Protein AF-A0A968YXJ7-F1 (afdb_monomer)

Foldseek 3Di:
DFPLVVLVVCQVVLLVQQVPDPPARKGWAAPRDDPVLLVVCLVFPDDLVQFCFDDDPQWGKGFHAPCVSGDCSQVCCVVVPVQDPSNVVSCCSSHVPPDEGEDPSLVVAGEMEAEPPTDGHDDQDDQQDPPDRAGEFKEKEAESEPPDDVVQDPWDWDAHPVRPDTDTDDRNTIMMGGRDPDPDPHYYYRYHYYYYHGDD

Solvent-accessible surface area (backbone atoms only — not comparable to full-atom values): 11290 Å² total; per-residue (Å²): 88,70,38,56,73,64,54,66,78,38,36,71,63,47,21,52,49,20,70,71,32,70,74,51,38,30,41,78,39,69,74,51,46,32,67,70,46,46,52,51,51,46,75,59,52,78,55,59,87,80,36,48,72,44,76,59,99,56,29,32,36,18,43,37,52,64,49,84,82,49,58,65,63,55,42,44,48,43,63,62,44,68,49,22,67,71,46,38,53,53,50,21,67,28,68,74,43,75,78,58,36,63,54,90,79,30,78,99,24,26,46,30,34,29,47,75,92,41,47,70,58,93,76,82,79,81,42,67,48,93,86,52,90,31,34,46,35,34,41,33,39,42,32,54,29,81,90,70,53,81,90,63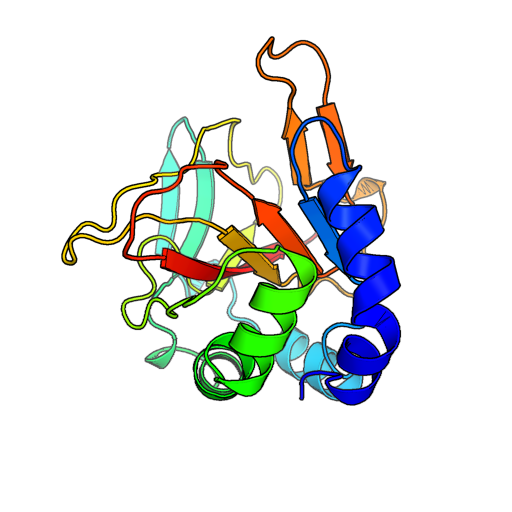,58,79,51,50,71,45,57,35,97,82,71,80,51,65,44,75,40,72,54,56,33,30,37,39,39,49,74,56,98,68,93,71,78,44,32,27,40,42,63,25,36,46,32,62,49,64,71,133

Radius of gyration: 16.08 Å; Cα contacts (8 Å, |Δi|>4): 360; chains: 1; bounding box: 43×39×42 Å

Sequence (200 aa):
MLNYNFLETQIEKYRKRFAEAKPHRHLIIDNFLDEDFAKTAFQVFPKMGEMDKLKDFRQYKAQDPDLSKFHPIFQEIVFKHLHSRRLLDIVAQITDIPDLLPDCQLYAAGLAQGADSSFLNIHIDNSSHPVHPWYRRLNLLLYLNPDWTEEKGGHLELWTSAMNESVRSPPYSTAWCCLRPTNNPGTVIEPSIPQMAIPA

Secondary structure (DSSP, 8-state):
-B-HHHHHHTHHHHHHHHHH-SSSSEEEESS-B-HHHHHHHHHTPPPTTSS-EEESSSEEEEEE--GGGS-THHHIIIIIIIT-HHHHHHHHHHHT--SEEE-TT-TT-EEEEE-TT-EE---PPP-B-SSSS-EEEEEEEE---TT--GGG---EEEE-TTSS-EEEE-TTSEEEEE------S-EEEEEEEEEE----

Mean predicted aligned error: 6.61 Å

Nea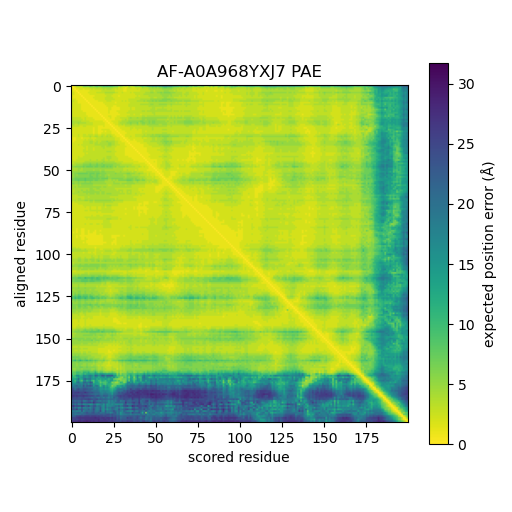rest PDB structures (foldseek):
  3mgu-assembly1_A-2  TM=7.360E-01  e=6.014E-04  Saccharomyces cerevisiae
  3kt7-assembly1_A-2  TM=7.498E-01  e=1.565E-03  Saccharomyces cerevisiae
  4nhm-assembly1_A  TM=6.853E-01  e=7.761E-04  Saccharomyces cerevisiae S288C
  3kt4-assembly1_A  TM=6.739E-01  e=6.410E-04  Saccharomyces cerevisiae
  3kt1-assembly1_A  TM=6.904E-01  e=3.362E-03  Saccharomyces cerevisiae

Structure (mmCIF, N/CA/C/O backbone):
data_AF-A0A968YXJ7-F1
#
_entry.id   AF-A0A968YXJ7-F1
#
loop_
_atom_site.group_PDB
_atom_site.id
_atom_site.type_symbol
_atom_site.label_atom_id
_atom_site.label_alt_id
_atom_site.label_comp_id
_atom_site.label_asym_id
_atom_site.label_entity_id
_atom_site.label_seq_id
_atom_site.pdbx_PDB_ins_code
_atom_site.Cartn_x
_atom_site.Cartn_y
_atom_site.Cartn_z
_atom_site.occupancy
_atom_site.B_iso_or_equiv
_atom_site.auth_seq_id
_atom_site.auth_comp_id
_atom_site.auth_asym_id
_atom_site.auth_atom_id
_atom_site.pdbx_PDB_model_num
ATOM 1 N N . MET A 1 1 ? 8.692 -9.612 7.926 1.00 84.69 1 MET A N 1
ATOM 2 C CA . MET A 1 1 ? 7.369 -9.831 8.545 1.00 84.69 1 MET A CA 1
ATOM 3 C C . MET A 1 1 ? 6.730 -8.477 8.864 1.00 84.69 1 MET A C 1
ATOM 5 O O . MET A 1 1 ? 7.458 -7.496 8.921 1.00 84.69 1 MET A O 1
ATOM 9 N N . LEU A 1 2 ? 5.407 -8.378 9.058 1.00 88.44 2 LEU A N 1
ATOM 10 C CA . LEU A 1 2 ? 4.805 -7.162 9.63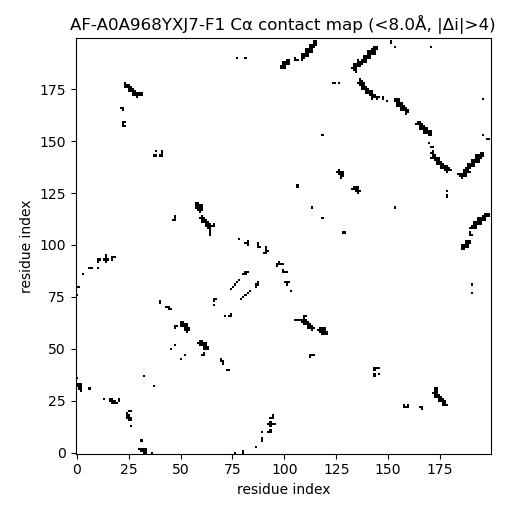7 1.00 88.44 2 LEU A CA 1
ATOM 11 C C . LEU A 1 2 ? 5.177 -7.006 11.114 1.00 88.44 2 LEU A C 1
ATOM 13 O O . LEU A 1 2 ? 5.211 -7.992 11.854 1.00 88.44 2 LEU A O 1
ATOM 17 N N . ASN A 1 3 ? 5.353 -5.765 11.564 1.00 91.50 3 ASN A N 1
ATOM 18 C CA . ASN A 1 3 ? 5.631 -5.438 12.963 1.00 91.50 3 ASN A CA 1
ATOM 19 C C . ASN A 1 3 ? 4.349 -5.472 13.815 1.00 91.50 3 ASN A C 1
ATOM 21 O O . ASN A 1 3 ? 3.942 -4.471 14.400 1.00 91.50 3 ASN A O 1
ATOM 25 N N . TYR A 1 4 ? 3.679 -6.627 13.892 1.00 92.31 4 TYR A N 1
ATOM 26 C CA . TYR A 1 4 ? 2.355 -6.741 14.520 1.00 92.31 4 TYR A CA 1
ATOM 27 C C . TYR A 1 4 ? 2.308 -6.249 15.969 1.00 92.31 4 TYR A C 1
ATOM 29 O O . TYR A 1 4 ? 1.420 -5.477 16.308 1.00 92.31 4 TYR A O 1
ATOM 37 N N . ASN A 1 5 ? 3.277 -6.637 16.804 1.00 93.00 5 ASN A N 1
ATOM 38 C CA . ASN A 1 5 ? 3.302 -6.224 18.211 1.00 93.00 5 ASN A CA 1
ATOM 39 C C . ASN A 1 5 ? 3.396 -4.693 18.339 1.00 93.00 5 ASN A C 1
ATOM 41 O O . ASN A 1 5 ? 2.755 -4.090 19.196 1.00 93.00 5 ASN A O 1
ATOM 45 N N . PHE A 1 6 ? 4.164 -4.049 17.454 1.00 91.81 6 PHE A N 1
ATOM 46 C CA . PHE A 1 6 ? 4.229 -2.593 17.393 1.00 91.81 6 PHE A CA 1
ATOM 47 C C . PHE A 1 6 ? 2.865 -2.002 17.016 1.00 91.81 6 PHE A C 1
ATOM 49 O O . PHE A 1 6 ? 2.375 -1.128 17.726 1.00 91.81 6 PHE A O 1
ATOM 56 N N . LEU A 1 7 ? 2.208 -2.520 15.974 1.00 91.69 7 LEU A N 1
ATOM 57 C CA . LEU A 1 7 ? 0.888 -2.043 15.545 1.00 91.69 7 LEU A CA 1
ATOM 58 C C . LEU A 1 7 ? -0.174 -2.190 16.643 1.00 91.69 7 LEU A C 1
ATOM 60 O O . LEU A 1 7 ? -0.918 -1.247 16.906 1.00 91.69 7 LEU A O 1
ATOM 64 N N . GLU A 1 8 ? -0.213 -3.341 17.313 1.00 94.81 8 GLU A N 1
ATOM 65 C CA . GLU A 1 8 ? -1.191 -3.663 18.359 1.00 94.81 8 GLU A CA 1
ATOM 66 C C . GLU A 1 8 ? -1.069 -2.731 19.572 1.00 94.81 8 GLU A C 1
ATOM 68 O O . GLU A 1 8 ? -2.076 -2.282 20.114 1.00 94.81 8 GLU A O 1
ATOM 73 N N . THR A 1 9 ? 0.154 -2.354 19.959 1.00 96.56 9 THR A N 1
ATOM 74 C CA . THR A 1 9 ? 0.371 -1.421 21.084 1.00 96.56 9 THR A CA 1
ATOM 75 C C . THR A 1 9 ? 0.000 0.031 20.770 1.00 96.56 9 THR A C 1
ATOM 77 O O . THR A 1 9 ? -0.117 0.845 21.684 1.00 96.56 9 THR A O 1
ATOM 80 N N . GLN A 1 10 ? -0.188 0.380 19.494 1.00 95.25 10 GLN A N 1
ATOM 81 C CA . GLN A 1 10 ? -0.432 1.754 19.041 1.00 95.25 10 GLN A CA 1
ATOM 82 C C . GLN A 1 10 ? -1.872 1.987 18.554 1.00 95.25 10 GLN A C 1
ATOM 84 O O . GLN A 1 10 ? -2.167 3.087 18.080 1.00 95.25 10 GLN A O 1
ATOM 89 N N . ILE A 1 11 ? -2.772 1.000 18.682 1.00 95.06 11 ILE A N 1
ATOM 90 C CA . ILE A 1 11 ? -4.140 1.043 18.130 1.00 95.06 11 ILE A CA 1
ATOM 91 C C . ILE A 1 11 ? -4.872 2.336 18.504 1.00 95.06 11 ILE A C 1
ATOM 93 O O . ILE A 1 11 ? -5.292 3.063 17.609 1.00 95.06 11 ILE A O 1
ATOM 97 N N . GLU A 1 12 ? -4.962 2.688 19.789 1.00 96.56 12 GLU A N 1
ATOM 98 C CA . GLU A 1 12 ? -5.704 3.883 20.233 1.00 96.56 12 GLU A CA 1
ATOM 99 C C . GLU A 1 12 ? -5.115 5.190 19.684 1.00 96.56 12 GLU A C 1
ATOM 101 O O . GLU A 1 12 ? -5.831 6.088 19.229 1.00 96.56 12 GLU A O 1
ATOM 106 N N . LYS A 1 13 ? -3.781 5.285 19.645 1.00 96.19 13 LYS A N 1
ATOM 107 C CA . LYS A 1 13 ? -3.080 6.433 19.058 1.00 96.19 13 LYS A CA 1
ATOM 108 C C . LYS A 1 13 ? -3.389 6.552 17.567 1.00 96.19 13 LYS A C 1
ATOM 110 O O . LYS A 1 13 ? -3.653 7.649 17.071 1.00 96.19 13 LYS A O 1
ATOM 115 N N . TYR A 1 14 ? -3.323 5.441 16.841 1.00 95.06 14 TYR A N 1
ATOM 116 C CA . TYR A 1 14 ? -3.575 5.398 15.405 1.00 95.06 14 TYR A CA 1
ATOM 117 C C . TYR A 1 14 ? -5.036 5.630 15.060 1.00 95.06 14 TYR A C 1
ATOM 119 O O . TYR A 1 14 ? -5.308 6.347 14.099 1.00 95.06 14 TYR A O 1
ATOM 127 N N . ARG A 1 15 ? -5.960 5.135 15.880 1.00 95.31 15 ARG A N 1
ATOM 128 C CA . ARG A 1 15 ? -7.390 5.407 15.764 1.00 95.31 15 ARG A CA 1
ATOM 129 C C . ARG A 1 15 ? -7.678 6.901 15.824 1.00 95.31 15 ARG A C 1
ATOM 131 O O . ARG A 1 15 ? -8.321 7.440 14.922 1.00 95.31 15 ARG A O 1
ATOM 138 N N . LYS A 1 16 ? -7.130 7.590 16.831 1.00 95.94 16 LYS A N 1
ATOM 139 C CA . LYS A 1 16 ? -7.257 9.047 16.965 1.00 95.94 16 LYS A CA 1
ATOM 140 C C . LYS A 1 16 ? -6.671 9.778 15.754 1.00 95.94 16 LYS A C 1
ATOM 142 O O . LYS A 1 16 ? -7.370 10.566 15.123 1.00 95.94 16 LYS A O 1
ATOM 147 N N . ARG A 1 17 ? -5.425 9.459 15.374 1.00 94.25 17 ARG A N 1
ATOM 148 C CA . ARG A 1 17 ? -4.756 10.069 14.206 1.00 94.25 17 ARG A CA 1
ATOM 149 C C . ARG A 1 17 ? -5.562 9.880 12.922 1.00 94.25 17 ARG A C 1
ATOM 151 O O . ARG A 1 17 ? -5.743 10.838 12.184 1.00 94.25 17 ARG A O 1
ATOM 158 N N . PHE A 1 18 ? -6.072 8.676 12.680 1.00 92.69 18 PHE A N 1
ATOM 159 C CA . PHE A 1 18 ? -6.867 8.364 11.496 1.00 92.69 18 PHE A CA 1
ATOM 160 C C . PHE A 1 18 ? -8.201 9.120 11.462 1.00 92.69 18 PHE A C 1
ATOM 162 O O . PHE A 1 18 ? -8.630 9.575 10.402 1.00 92.69 18 PHE A O 1
ATOM 169 N N . ALA A 1 19 ? -8.877 9.254 12.606 1.00 92.06 19 ALA A N 1
ATOM 170 C CA . ALA A 1 19 ? -10.141 9.981 12.712 1.00 92.06 19 ALA A CA 1
ATOM 171 C C . ALA A 1 19 ? -9.979 11.499 12.526 1.00 92.06 19 ALA A C 1
ATOM 173 O O . ALA A 1 19 ? -10.835 12.134 11.909 1.00 92.06 19 ALA A O 1
ATOM 174 N N . GLU A 1 20 ? -8.890 12.071 13.039 1.00 94.00 20 GLU A N 1
ATOM 175 C CA . GLU A 1 20 ? -8.637 13.517 13.028 1.00 94.00 20 GLU A CA 1
ATOM 176 C C . GLU A 1 20 ? -7.984 14.013 11.730 1.00 94.00 20 GLU A C 1
ATOM 178 O O . GLU A 1 20 ? -8.049 15.206 11.426 1.00 94.00 20 GLU A O 1
ATOM 183 N N . ALA A 1 21 ? -7.382 13.111 10.952 1.00 91.06 21 ALA A N 1
ATOM 184 C CA . ALA A 1 21 ? -6.653 13.441 9.737 1.00 91.06 21 ALA A CA 1
ATOM 185 C C . ALA A 1 21 ? -7.506 14.176 8.681 1.00 91.06 21 ALA A C 1
ATOM 187 O O . ALA A 1 21 ? -8.688 13.886 8.466 1.00 91.06 21 ALA A O 1
ATOM 188 N N . LYS A 1 22 ? -6.870 15.137 8.001 1.00 89.00 22 LYS A N 1
ATOM 189 C CA . LYS A 1 22 ? -7.445 16.002 6.958 1.00 89.00 22 LYS A CA 1
ATOM 190 C C . LYS A 1 22 ? -6.574 15.959 5.696 1.00 89.00 22 LYS A C 1
ATOM 192 O O . LYS A 1 22 ? -5.373 15.761 5.834 1.00 89.00 22 LYS A O 1
ATOM 197 N N . PRO A 1 23 ? -7.127 16.160 4.486 1.00 88.38 23 PRO A N 1
ATOM 198 C CA . PRO A 1 23 ? -8.526 16.499 4.183 1.00 88.38 23 PRO A CA 1
ATOM 199 C C . PRO A 1 23 ? -9.495 15.313 4.286 1.00 88.38 23 PRO A C 1
ATOM 201 O O . PRO A 1 23 ? -10.693 15.505 4.485 1.00 88.38 23 PRO A O 1
ATOM 204 N N . HIS A 1 24 ? -8.965 14.093 4.236 1.00 87.38 24 HIS A N 1
ATOM 205 C CA . HIS A 1 24 ? -9.704 12.843 4.389 1.00 87.38 24 HIS A CA 1
ATOM 206 C C . HIS A 1 24 ? -9.107 12.011 5.527 1.00 87.38 24 HIS A C 1
ATOM 208 O O . HIS A 1 24 ? -7.931 12.177 5.854 1.00 87.38 24 HIS A O 1
ATOM 214 N N . ARG A 1 25 ? -9.900 11.098 6.109 1.00 90.69 25 ARG A N 1
ATOM 215 C CA . ARG A 1 25 ? -9.404 10.150 7.121 1.00 90.69 25 ARG A CA 1
ATOM 216 C C . ARG A 1 25 ? -8.308 9.289 6.498 1.00 90.69 25 ARG A C 1
ATOM 218 O O . ARG A 1 25 ? -8.567 8.524 5.570 1.00 90.69 25 ARG A O 1
ATOM 225 N N . HIS A 1 26 ? -7.093 9.424 6.999 1.00 90.94 26 HIS A N 1
ATOM 226 C CA . HIS A 1 26 ? -5.937 8.674 6.534 1.00 90.94 26 HIS A CA 1
ATOM 227 C C . HIS A 1 26 ? -4.958 8.477 7.686 1.00 90.94 26 HIS A C 1
ATOM 229 O O . HIS A 1 26 ? -5.017 9.170 8.702 1.00 90.94 26 HIS A O 1
ATOM 235 N N . LEU A 1 27 ? -4.065 7.510 7.546 1.00 91.56 27 LEU A N 1
ATOM 236 C CA . LEU A 1 27 ? -3.048 7.214 8.538 1.00 91.56 27 LEU A CA 1
ATOM 237 C C . LEU A 1 27 ? -1.755 6.827 7.842 1.00 91.56 27 LEU A C 1
ATOM 239 O O . LEU A 1 27 ? -1.758 6.012 6.927 1.00 91.56 27 LEU A O 1
ATOM 243 N N . ILE A 1 28 ? -0.655 7.391 8.324 1.00 90.56 28 ILE A N 1
ATOM 244 C CA . ILE A 1 28 ? 0.690 7.045 7.884 1.00 90.56 28 ILE A CA 1
ATOM 245 C C . ILE A 1 28 ? 1.395 6.344 9.045 1.00 90.56 28 ILE A C 1
ATOM 247 O O . ILE A 1 28 ? 1.434 6.866 10.172 1.00 90.56 28 ILE A O 1
ATOM 251 N N . ILE A 1 29 ? 1.901 5.147 8.763 1.00 90.19 29 ILE A N 1
ATOM 252 C CA . ILE A 1 29 ? 2.600 4.273 9.699 1.00 90.19 29 ILE A CA 1
ATOM 253 C C . ILE A 1 29 ? 4.002 3.996 9.156 1.00 90.19 29 ILE A C 1
ATOM 255 O O . ILE A 1 29 ? 4.177 3.315 8.143 1.00 90.19 29 ILE A O 1
ATOM 259 N N . ASP A 1 30 ? 4.998 4.510 9.867 1.00 87.75 30 ASP A N 1
ATOM 260 C CA . ASP A 1 30 ? 6.401 4.158 9.668 1.00 87.75 30 ASP A CA 1
ATOM 261 C C . ASP A 1 30 ? 6.712 2.800 10.299 1.00 87.75 30 ASP A C 1
ATOM 263 O O . ASP A 1 30 ? 6.037 2.379 11.243 1.00 87.75 30 ASP A O 1
ATOM 267 N N . ASN A 1 31 ? 7.752 2.128 9.796 1.00 86.00 31 ASN A N 1
ATOM 268 C CA . ASN A 1 31 ? 8.207 0.827 10.302 1.00 86.00 31 ASN A CA 1
ATOM 269 C C . ASN A 1 31 ? 7.075 -0.213 10.347 1.00 86.00 31 ASN A C 1
ATOM 271 O O . ASN A 1 31 ? 6.907 -0.949 11.318 1.00 86.00 31 ASN A O 1
ATOM 275 N N . PHE A 1 32 ? 6.253 -0.241 9.297 1.00 89.94 32 PHE A N 1
ATOM 276 C CA . PHE A 1 32 ? 5.137 -1.177 9.175 1.00 89.94 32 PHE A CA 1
ATOM 277 C C . PHE A 1 32 ? 5.616 -2.618 8.946 1.00 89.94 32 PHE A C 1
ATOM 279 O O . PHE A 1 32 ? 5.089 -3.572 9.528 1.00 89.94 32 PHE A O 1
ATOM 286 N N . LEU A 1 33 ? 6.650 -2.759 8.117 1.00 89.25 33 LEU A N 1
ATOM 287 C CA . LEU A 1 33 ? 7.408 -3.987 7.938 1.00 89.25 33 LEU A CA 1
ATOM 288 C C . LEU A 1 33 ? 8.650 -3.967 8.827 1.00 89.25 33 LEU A C 1
ATOM 290 O O . LEU A 1 33 ? 9.230 -2.915 9.089 1.00 89.25 33 LEU A O 1
ATOM 294 N N . ASP A 1 34 ? 9.058 -5.156 9.245 1.00 90.06 34 ASP A N 1
ATOM 295 C CA . ASP A 1 34 ? 10.402 -5.426 9.737 1.00 90.06 34 ASP A CA 1
ATOM 296 C C . ASP A 1 34 ? 11.457 -4.943 8.724 1.00 90.06 34 ASP A C 1
ATOM 298 O O . ASP A 1 34 ? 11.277 -5.107 7.513 1.00 90.06 34 ASP A O 1
ATOM 302 N N . GLU A 1 35 ? 12.532 -4.331 9.220 1.00 88.12 35 GLU A N 1
ATOM 303 C CA . GLU A 1 35 ? 13.514 -3.612 8.400 1.00 88.12 35 GLU A CA 1
ATOM 304 C C . GLU A 1 35 ? 14.259 -4.543 7.437 1.00 88.12 35 GLU A C 1
ATOM 306 O O . GLU A 1 35 ? 14.317 -4.275 6.233 1.00 88.12 35 GLU A O 1
ATOM 311 N N . ASP A 1 36 ? 14.756 -5.679 7.931 1.00 90.06 36 ASP A N 1
ATOM 312 C CA . ASP A 1 36 ? 15.469 -6.665 7.113 1.00 90.06 36 ASP A CA 1
ATOM 313 C C . ASP A 1 36 ? 14.554 -7.256 6.036 1.00 90.06 36 ASP A C 1
ATOM 315 O O . ASP A 1 36 ? 14.950 -7.463 4.880 1.00 90.06 36 ASP A O 1
ATOM 319 N N . PHE A 1 37 ? 13.288 -7.478 6.386 1.00 90.69 37 PHE A N 1
ATOM 320 C CA . PHE A 1 37 ? 12.292 -7.957 5.442 1.00 90.69 37 PHE A CA 1
ATOM 321 C C . PHE A 1 37 ? 11.935 -6.919 4.373 1.00 90.69 37 PHE A C 1
ATOM 323 O O . PHE A 1 37 ? 11.834 -7.268 3.195 1.00 90.69 37 PHE A O 1
ATOM 330 N N . ALA A 1 38 ? 11.779 -5.649 4.753 1.00 90.50 38 ALA A N 1
ATOM 331 C CA . ALA A 1 38 ? 11.542 -4.552 3.816 1.00 90.50 38 ALA A CA 1
ATOM 332 C C . ALA A 1 38 ? 12.729 -4.373 2.861 1.00 90.50 38 ALA A C 1
ATOM 334 O O . ALA A 1 38 ? 12.536 -4.245 1.652 1.00 90.50 38 ALA A O 1
ATOM 335 N N . LYS A 1 39 ? 13.958 -4.448 3.383 1.00 90.69 39 LYS A N 1
ATOM 336 C CA . LYS A 1 39 ? 15.193 -4.384 2.595 1.00 90.69 39 LYS A CA 1
ATOM 337 C C . LYS A 1 39 ? 15.296 -5.534 1.599 1.00 90.69 39 LYS A C 1
ATOM 339 O O . LYS A 1 39 ? 15.626 -5.306 0.438 1.00 90.69 39 LYS A O 1
ATOM 344 N N . THR A 1 40 ? 14.963 -6.750 2.024 1.00 92.81 40 THR A N 1
ATOM 345 C CA . THR A 1 40 ? 14.926 -7.916 1.131 1.00 92.81 40 THR A CA 1
ATOM 346 C C . THR A 1 40 ? 13.897 -7.712 0.019 1.00 92.81 40 THR A C 1
ATOM 348 O O . THR A 1 40 ? 14.221 -7.898 -1.151 1.00 92.81 40 THR A O 1
ATOM 351 N N . ALA A 1 41 ? 12.679 -7.275 0.359 1.00 93.25 41 ALA A N 1
ATOM 352 C CA . ALA A 1 41 ? 11.618 -7.016 -0.615 1.00 93.25 41 ALA A CA 1
ATOM 353 C C . ALA A 1 41 ? 11.998 -5.913 -1.613 1.00 93.25 41 ALA A C 1
ATOM 355 O O . ALA A 1 41 ? 11.724 -6.044 -2.802 1.00 93.25 41 ALA A O 1
ATOM 356 N N . PHE A 1 42 ? 12.673 -4.863 -1.146 1.00 92.25 42 PHE A N 1
ATOM 357 C CA . PHE A 1 42 ? 13.213 -3.806 -1.995 1.00 92.25 42 PHE A CA 1
ATOM 358 C C . PHE A 1 42 ? 14.243 -4.336 -3.002 1.00 92.25 42 PHE A C 1
ATOM 360 O O . PHE A 1 42 ? 14.159 -4.027 -4.188 1.00 92.25 42 PHE A O 1
ATOM 367 N N . GLN A 1 43 ? 15.202 -5.147 -2.545 1.00 93.25 43 GLN A N 1
ATOM 368 C CA . GLN A 1 43 ? 16.292 -5.663 -3.383 1.00 93.25 43 GLN A CA 1
ATOM 369 C C . GLN A 1 43 ? 15.807 -6.566 -4.520 1.00 93.25 43 GLN A C 1
ATOM 371 O O . GLN A 1 43 ? 16.437 -6.611 -5.575 1.00 93.25 43 GLN A O 1
ATOM 376 N N .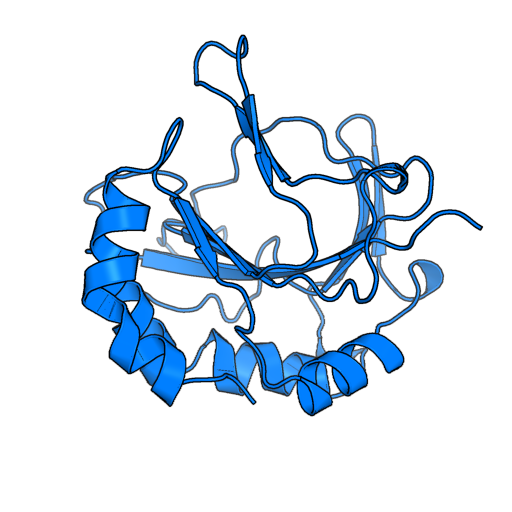 VAL A 1 44 ? 14.707 -7.289 -4.303 1.00 95.44 44 VAL A N 1
ATOM 377 C CA . VAL A 1 44 ? 14.121 -8.214 -5.285 1.00 95.44 44 VAL A CA 1
ATOM 378 C C . VAL A 1 44 ? 12.911 -7.625 -6.013 1.00 95.44 44 VAL A C 1
ATOM 380 O O . VAL A 1 44 ? 12.188 -8.362 -6.685 1.00 95.44 44 VAL A O 1
ATOM 383 N N . PHE A 1 45 ? 12.656 -6.321 -5.869 1.00 94.88 45 PHE A N 1
ATOM 384 C CA . PHE A 1 45 ? 11.536 -5.673 -6.542 1.00 94.88 45 PHE A CA 1
ATOM 385 C C . PHE A 1 45 ? 11.740 -5.689 -8.064 1.00 94.88 45 PHE A C 1
ATOM 387 O O . PHE A 1 45 ? 12.834 -5.354 -8.532 1.00 94.88 45 PHE A O 1
ATOM 394 N N . PRO A 1 46 ? 10.723 -6.098 -8.848 1.00 93.94 46 PRO A N 1
ATOM 395 C CA . PRO A 1 46 ? 10.846 -6.176 -10.299 1.00 93.94 46 PRO A CA 1
ATOM 396 C C . PRO A 1 46 ? 11.126 -4.808 -10.911 1.00 93.94 46 PRO A C 1
ATOM 398 O O . PRO A 1 46 ? 10.628 -3.782 -10.448 1.00 93.94 46 PRO A O 1
ATOM 401 N N . LYS A 1 47 ? 11.891 -4.778 -12.000 1.00 91.56 47 LYS A N 1
ATOM 402 C CA . LYS A 1 47 ? 12.088 -3.540 -12.757 1.00 91.56 47 LYS A CA 1
ATOM 403 C C . LYS A 1 47 ? 10.822 -3.206 -13.539 1.00 91.56 47 LYS A C 1
ATOM 405 O O . LYS A 1 47 ? 10.102 -4.093 -13.988 1.00 91.56 47 LYS A O 1
ATOM 410 N N . MET A 1 48 ? 10.624 -1.929 -13.864 1.00 89.31 48 MET A N 1
ATOM 411 C CA . MET A 1 48 ? 9.497 -1.472 -14.693 1.00 89.31 48 MET A CA 1
ATOM 412 C C . MET A 1 48 ? 9.363 -2.184 -16.047 1.00 89.31 48 MET A C 1
ATOM 414 O O . MET A 1 48 ? 8.294 -2.161 -16.646 1.00 89.31 48 MET A O 1
ATOM 418 N N . GLY A 1 49 ? 10.450 -2.743 -16.587 1.00 91.25 49 GLY A N 1
ATOM 419 C CA . GLY A 1 49 ? 10.418 -3.508 -17.837 1.00 91.25 49 GLY A CA 1
ATOM 420 C C . GLY A 1 49 ? 9.814 -4.909 -17.702 1.00 91.25 49 GLY A C 1
ATOM 421 O O . GLY A 1 49 ? 9.469 -5.500 -18.717 1.00 91.25 49 GLY A O 1
ATOM 422 N N . GLU A 1 50 ? 9.695 -5.417 -16.477 1.00 92.69 50 GLU A N 1
ATOM 423 C CA . GLU A 1 50 ? 9.188 -6.754 -16.140 1.00 92.69 50 GLU A CA 1
ATOM 424 C C . GLU A 1 50 ? 7.704 -6.728 -15.731 1.00 92.69 50 GLU A C 1
ATOM 426 O O . GLU A 1 50 ? 7.120 -7.774 -15.476 1.00 92.69 50 GLU A O 1
ATOM 431 N N . MET A 1 51 ? 7.103 -5.536 -15.666 1.00 94.44 51 MET A N 1
ATOM 432 C CA . MET A 1 51 ? 5.713 -5.291 -15.277 1.00 94.44 51 MET A CA 1
ATOM 433 C C . MET A 1 51 ? 4.937 -4.624 -16.416 1.00 94.44 51 MET A C 1
ATOM 435 O O . MET A 1 51 ? 5.525 -3.994 -17.304 1.00 94.44 51 MET A O 1
ATOM 439 N N . ASP A 1 52 ? 3.606 -4.687 -16.356 1.00 93.00 52 ASP A N 1
ATOM 440 C CA . ASP A 1 52 ? 2.762 -4.037 -17.355 1.00 93.00 52 ASP A CA 1
ATOM 441 C C . ASP A 1 52 ? 2.880 -2.511 -17.266 1.00 93.00 52 ASP A C 1
ATOM 443 O O . ASP A 1 52 ? 2.674 -1.883 -16.223 1.00 93.00 52 ASP A O 1
ATOM 447 N N . LYS A 1 53 ? 3.222 -1.883 -18.394 1.00 92.56 53 LYS A N 1
ATOM 448 C CA . LYS A 1 53 ? 3.361 -0.427 -18.481 1.00 92.56 53 LYS A CA 1
ATOM 449 C C . LYS A 1 53 ? 2.011 0.220 -18.735 1.00 92.56 53 LYS A C 1
ATOM 451 O O . LYS A 1 53 ? 1.372 -0.007 -19.759 1.00 92.56 53 LYS A O 1
ATOM 456 N N . LEU A 1 54 ? 1.638 1.121 -17.841 1.00 90.19 54 LEU A N 1
ATOM 457 C CA . LEU A 1 54 ? 0.450 1.946 -17.932 1.00 90.19 54 LEU A CA 1
ATOM 458 C C . LEU A 1 54 ? 0.866 3.364 -18.322 1.00 90.19 54 LEU A C 1
ATOM 460 O O . LEU A 1 54 ? 1.390 4.117 -17.500 1.00 90.19 54 LEU A O 1
ATOM 464 N N . LYS A 1 55 ? 0.658 3.714 -19.595 1.00 92.69 55 LYS A N 1
ATOM 465 C CA . LYS A 1 55 ? 1.014 5.024 -20.148 1.00 92.69 55 LYS A CA 1
ATOM 466 C C . LYS A 1 55 ? -0.154 5.623 -20.925 1.00 92.69 55 LYS A C 1
ATOM 468 O O . LYS A 1 55 ? -0.417 5.229 -22.058 1.00 92.69 55 LYS A O 1
ATOM 473 N N . ASP A 1 56 ? -0.822 6.592 -20.318 1.00 92.50 56 ASP A N 1
ATOM 474 C CA . ASP A 1 56 ? -1.867 7.406 -20.934 1.00 92.50 56 ASP A CA 1
ATOM 475 C C . ASP A 1 56 ? -1.876 8.829 -20.334 1.00 92.50 56 ASP A C 1
ATOM 477 O O . ASP A 1 56 ? -0.952 9.230 -19.629 1.00 92.50 56 ASP A O 1
ATOM 481 N N . PHE A 1 57 ? -2.901 9.629 -20.636 1.00 91.12 57 PHE A N 1
ATOM 482 C CA . PHE A 1 57 ? -3.004 11.005 -20.133 1.00 91.12 57 PHE A CA 1
ATOM 483 C C . PHE A 1 57 ? -3.227 11.104 -18.612 1.00 91.12 57 PHE A C 1
ATOM 485 O O . PHE A 1 57 ? -3.086 12.183 -18.045 1.00 91.12 57 PHE A O 1
ATOM 492 N N . ARG A 1 58 ? -3.620 10.015 -17.944 1.00 88.31 58 ARG A N 1
ATOM 493 C CA . ARG A 1 58 ? -3.866 9.944 -16.495 1.00 88.31 58 ARG A CA 1
ATOM 494 C C . ARG A 1 58 ? -2.649 9.434 -15.748 1.00 88.31 58 ARG A C 1
ATOM 496 O O . ARG A 1 58 ? -2.505 9.755 -14.574 1.00 88.31 58 ARG A O 1
ATOM 503 N N . GLN A 1 59 ? -1.814 8.622 -16.389 1.00 90.62 59 GLN A N 1
ATOM 504 C CA . GLN A 1 59 ? -0.732 7.939 -15.699 1.00 90.62 59 GLN A CA 1
ATOM 505 C C . GLN A 1 59 ? 0.443 7.590 -16.604 1.00 90.62 59 GLN A C 1
ATOM 507 O O . GLN A 1 59 ? 0.280 7.223 -17.766 1.00 90.62 59 GLN A O 1
ATOM 512 N N . TYR A 1 60 ? 1.626 7.606 -16.008 1.00 92.19 60 TYR A N 1
ATOM 513 C CA . TYR A 1 60 ? 2.816 6.955 -16.518 1.00 92.19 60 TYR A CA 1
ATOM 514 C C . TYR A 1 60 ? 3.450 6.189 -15.360 1.00 92.19 60 TYR A C 1
ATOM 516 O O . TYR A 1 60 ? 4.029 6.797 -14.468 1.00 92.19 60 TYR A O 1
ATOM 524 N N . LYS A 1 61 ? 3.262 4.869 -15.338 1.00 91.94 61 LYS A N 1
ATOM 525 C CA . LYS A 1 61 ? 3.804 3.950 -14.326 1.00 91.94 61 LYS A C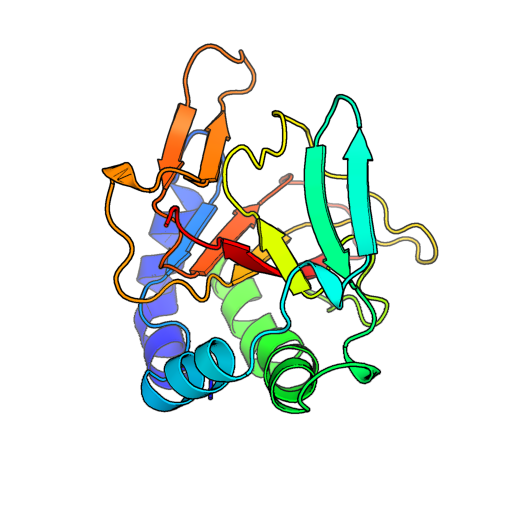A 1
ATOM 526 C C . LYS A 1 61 ? 3.849 2.523 -14.869 1.00 91.94 61 LYS A C 1
ATOM 528 O O . LYS A 1 61 ? 3.334 2.243 -15.949 1.00 91.94 61 LYS A O 1
ATOM 533 N N . ALA A 1 62 ? 4.436 1.613 -14.113 1.00 93.31 62 ALA A N 1
ATOM 534 C CA . ALA A 1 62 ? 4.286 0.180 -14.284 1.00 93.31 62 ALA A CA 1
ATOM 535 C C . ALA A 1 62 ? 3.426 -0.368 -13.140 1.00 93.31 62 ALA A C 1
ATOM 537 O O . ALA A 1 62 ? 3.497 0.139 -12.020 1.00 93.31 62 ALA A O 1
ATOM 538 N N . GLN A 1 63 ? 2.585 -1.356 -13.417 1.00 92.69 63 GLN A N 1
ATOM 539 C CA . GLN A 1 63 ? 1.771 -2.023 -12.408 1.00 92.69 63 GLN A CA 1
ATOM 540 C C . GLN A 1 63 ? 1.476 -3.449 -12.847 1.00 92.69 63 GLN A C 1
ATOM 542 O O . GLN A 1 63 ? 1.140 -3.659 -14.004 1.00 92.69 63 GLN A O 1
ATOM 547 N N . ASP A 1 64 ? 1.543 -4.408 -11.930 1.00 93.50 64 ASP A N 1
ATOM 548 C CA . ASP A 1 64 ? 1.186 -5.794 -12.219 1.00 93.50 64 ASP A CA 1
ATOM 549 C C . ASP A 1 64 ? 0.453 -6.425 -11.017 1.00 93.50 64 ASP A C 1
ATOM 551 O O . ASP A 1 64 ? 1.006 -6.473 -9.908 1.00 93.50 64 ASP A O 1
ATOM 555 N N . PRO A 1 65 ? -0.804 -6.873 -11.197 1.00 90.44 65 PRO A N 1
ATOM 556 C CA . PRO A 1 65 ? -1.559 -7.558 -10.152 1.00 90.44 65 PRO A CA 1
ATOM 557 C C . PRO A 1 65 ? -1.131 -9.022 -9.973 1.00 90.44 65 PRO A C 1
ATOM 559 O O . PRO A 1 65 ? -1.426 -9.621 -8.937 1.00 90.44 65 PRO A O 1
ATOM 562 N N . ASP A 1 66 ? -0.435 -9.621 -10.945 1.00 94.00 66 ASP A N 1
ATOM 563 C CA . ASP A 1 66 ? -0.042 -11.027 -10.900 1.00 94.00 66 ASP A CA 1
ATOM 564 C C . ASP A 1 66 ? 1.280 -11.217 -10.146 1.00 94.00 66 ASP A C 1
ATOM 566 O O . ASP A 1 66 ? 2.376 -11.282 -10.709 1.00 94.00 66 ASP A O 1
ATOM 570 N N . LEU A 1 67 ? 1.159 -11.368 -8.828 1.00 94.31 67 LEU A N 1
ATOM 571 C CA . LEU A 1 67 ? 2.290 -11.615 -7.932 1.00 94.31 67 LEU A CA 1
ATOM 572 C C . LEU A 1 67 ? 2.975 -12.973 -8.165 1.00 94.31 67 LEU A C 1
ATOM 574 O O . LEU A 1 67 ? 4.039 -13.218 -7.591 1.00 94.31 67 LEU A O 1
ATOM 578 N N . SER A 1 68 ? 2.390 -13.874 -8.965 1.00 94.94 68 SER A N 1
ATOM 579 C CA . SER A 1 68 ? 2.999 -15.173 -9.279 1.00 94.94 68 SER A CA 1
ATOM 580 C C . SER A 1 68 ? 4.202 -15.070 -10.213 1.00 94.94 68 SER A C 1
ATOM 582 O O . SER A 1 68 ? 5.066 -15.946 -10.188 1.00 94.94 68 SER A O 1
ATOM 584 N N . LYS A 1 69 ? 4.308 -13.964 -10.957 1.00 95.62 69 LYS A N 1
ATOM 585 C CA . LYS A 1 69 ? 5.426 -13.667 -11.861 1.00 95.62 69 LYS A CA 1
ATOM 586 C C . LYS A 1 69 ? 6.716 -13.279 -11.135 1.00 95.62 69 LYS A C 1
ATOM 588 O O . LYS A 1 69 ? 7.793 -13.374 -11.717 1.00 95.62 69 LYS A O 1
ATOM 593 N N . PHE A 1 70 ? 6.615 -12.812 -9.892 1.00 95.88 70 PHE A N 1
ATOM 594 C CA . PHE A 1 70 ? 7.714 -12.158 -9.181 1.00 95.88 70 PHE A CA 1
ATOM 595 C C . PHE A 1 70 ? 8.197 -12.965 -7.979 1.00 95.88 70 PHE A C 1
ATOM 597 O O . PHE A 1 70 ? 7.684 -14.038 -7.658 1.00 95.88 70 PHE A O 1
ATOM 604 N N . HIS A 1 71 ? 9.211 -12.433 -7.293 1.00 97.12 71 HIS A N 1
ATOM 605 C CA . HIS A 1 71 ? 9.792 -13.078 -6.125 1.00 97.12 71 HIS A CA 1
ATOM 606 C C . HIS A 1 71 ? 8.706 -13.434 -5.078 1.00 97.12 71 HIS A C 1
ATOM 608 O O . HIS A 1 71 ? 7.894 -12.569 -4.728 1.00 97.12 71 HIS A O 1
ATOM 614 N N . PRO A 1 72 ? 8.701 -14.658 -4.503 1.00 96.75 72 PRO A N 1
ATOM 615 C CA . PRO A 1 72 ? 7.642 -15.128 -3.596 1.00 96.75 72 PRO A CA 1
ATOM 616 C C . PRO A 1 72 ? 7.391 -14.252 -2.362 1.00 96.75 72 PRO A C 1
ATOM 618 O O . PRO A 1 72 ? 6.324 -14.323 -1.754 1.00 96.75 72 PRO A O 1
ATOM 621 N N . ILE A 1 73 ? 8.354 -13.397 -2.004 1.00 95.12 73 ILE A N 1
ATOM 622 C CA . ILE A 1 73 ? 8.214 -12.429 -0.911 1.00 95.12 73 ILE A CA 1
ATOM 623 C C . ILE A 1 73 ? 6.994 -11.516 -1.089 1.00 95.12 73 ILE A C 1
ATOM 625 O O . ILE A 1 73 ? 6.368 -11.156 -0.098 1.00 95.12 73 ILE A O 1
ATOM 629 N N . PHE A 1 74 ? 6.602 -11.180 -2.324 1.00 95.06 74 PHE A N 1
ATOM 630 C CA . PHE A 1 74 ? 5.444 -10.316 -2.568 1.00 95.06 74 PHE A CA 1
ATOM 631 C C . PHE A 1 74 ? 4.125 -11.031 -2.286 1.00 95.06 74 PHE A C 1
ATOM 633 O O . PHE A 1 74 ? 3.235 -10.451 -1.669 1.00 95.06 74 PHE A O 1
ATOM 640 N N . GLN A 1 75 ? 4.022 -12.314 -2.637 1.00 94.81 75 GLN A N 1
ATOM 641 C CA . GLN A 1 75 ? 2.886 -13.145 -2.231 1.00 94.81 75 GLN A CA 1
ATOM 642 C C . GLN A 1 75 ? 2.852 -13.342 -0.715 1.00 94.81 75 GLN A C 1
ATOM 644 O O . GLN A 1 75 ? 1.781 -13.348 -0.115 1.00 94.81 75 GLN A O 1
ATOM 649 N N . GLU A 1 76 ? 4.015 -13.473 -0.075 1.00 95.19 76 GLU A N 1
ATOM 650 C CA . GLU A 1 76 ? 4.103 -13.543 1.381 1.00 95.19 76 GLU A CA 1
ATOM 651 C C . GLU A 1 76 ? 3.626 -12.249 2.049 1.00 95.19 76 GLU A C 1
ATOM 653 O O . GLU A 1 76 ? 2.774 -12.298 2.936 1.00 95.19 76 GLU A O 1
ATOM 658 N N . ILE A 1 77 ? 4.104 -11.091 1.591 1.00 93.19 77 ILE A N 1
ATOM 659 C CA . ILE A 1 77 ? 3.640 -9.785 2.067 1.00 93.19 77 ILE A CA 1
ATOM 660 C C . ILE A 1 77 ? 2.127 -9.677 1.882 1.00 93.19 77 ILE A C 1
ATOM 662 O O . ILE A 1 77 ? 1.407 -9.418 2.841 1.00 93.19 77 ILE A O 1
ATOM 666 N N . VAL A 1 78 ? 1.620 -9.898 0.673 1.00 93.44 78 VAL A N 1
ATOM 667 C CA . VAL A 1 78 ? 0.214 -9.621 0.371 1.00 93.44 78 VAL A CA 1
ATOM 668 C C . VAL A 1 78 ? -0.703 -10.678 0.983 1.00 93.44 78 VAL A C 1
ATOM 670 O O . VAL A 1 78 ? -1.519 -10.364 1.849 1.00 93.44 78 VAL A O 1
ATOM 673 N N . PHE A 1 79 ? -0.551 -11.943 0.598 1.00 93.94 79 PHE A N 1
ATOM 674 C CA . PHE A 1 79 ? -1.509 -12.986 0.956 1.00 93.94 79 PHE A CA 1
ATOM 675 C C . PHE A 1 79 ? -1.331 -13.518 2.378 1.00 93.94 79 PHE A C 1
ATOM 677 O O . PHE A 1 79 ? -2.330 -13.834 3.023 1.00 93.94 79 PHE A O 1
ATOM 684 N N . LYS A 1 80 ? -0.099 -13.607 2.903 1.00 94.00 80 LYS A N 1
ATOM 685 C CA . LYS A 1 80 ? 0.101 -14.085 4.285 1.00 94.00 80 LYS A CA 1
ATOM 686 C C . LYS A 1 80 ? -0.026 -12.975 5.318 1.00 94.00 80 LYS A C 1
ATOM 688 O O . LYS A 1 80 ? -0.456 -13.266 6.429 1.00 94.00 80 LYS A O 1
ATOM 693 N N . HIS A 1 81 ? 0.349 -11.738 4.989 1.00 93.62 81 HIS A N 1
ATOM 694 C CA . HIS A 1 81 ? 0.381 -10.647 5.963 1.00 93.62 81 HIS A CA 1
ATOM 695 C C . HIS A 1 81 ? -0.718 -9.604 5.757 1.00 93.62 81 HIS A C 1
ATOM 697 O O . HIS A 1 81 ? -1.524 -9.403 6.669 1.00 93.62 81 HIS A O 1
ATOM 703 N N . LEU A 1 82 ? -0.799 -8.965 4.588 1.00 92.31 82 LEU A N 1
ATOM 704 C CA . LEU A 1 82 ? -1.785 -7.905 4.346 1.00 92.31 82 LEU A CA 1
ATOM 705 C C . LEU A 1 82 ? -3.225 -8.436 4.336 1.00 92.31 82 LEU A C 1
ATOM 707 O O . LEU A 1 82 ? -4.136 -7.755 4.795 1.00 92.31 82 LEU A O 1
ATOM 711 N N . HIS A 1 83 ? -3.423 -9.677 3.893 1.00 93.69 83 HIS A N 1
ATOM 712 C CA . HIS A 1 83 ? -4.722 -10.358 3.919 1.00 93.69 83 HIS A CA 1
ATOM 713 C C . HIS A 1 83 ? -4.963 -11.164 5.203 1.00 93.69 83 HIS A C 1
ATOM 715 O O . HIS A 1 83 ? -5.997 -11.818 5.342 1.00 93.69 83 HIS A O 1
ATOM 721 N N . SER A 1 84 ? -4.023 -11.145 6.154 1.00 95.06 84 SER A N 1
ATOM 722 C CA . SER A 1 84 ? -4.178 -11.895 7.401 1.00 95.06 84 SER A CA 1
ATOM 723 C C . SER A 1 84 ? -5.353 -11.370 8.216 1.00 95.06 84 SER A C 1
ATOM 725 O O . SER A 1 84 ? -5.522 -10.160 8.373 1.00 95.06 84 SER A O 1
ATOM 727 N N . ARG A 1 85 ? -6.106 -12.283 8.841 1.00 94.94 85 ARG A N 1
ATOM 728 C CA . ARG A 1 85 ? -7.172 -11.898 9.774 1.00 94.94 85 ARG A CA 1
ATOM 729 C C . ARG A 1 85 ? -6.651 -10.980 10.884 1.00 94.94 85 ARG A C 1
ATOM 731 O O . ARG A 1 85 ? -7.290 -9.984 11.192 1.00 94.94 85 ARG A O 1
ATOM 738 N N . ARG A 1 86 ? -5.442 -11.262 11.389 1.00 95.88 86 ARG A N 1
ATOM 739 C CA . ARG A 1 86 ? -4.756 -10.441 12.394 1.00 95.88 86 ARG A CA 1
ATOM 740 C C . ARG A 1 86 ? -4.614 -8.984 11.950 1.00 95.88 86 ARG A C 1
ATOM 742 O O . ARG A 1 86 ? -4.944 -8.092 12.722 1.00 95.88 86 ARG A O 1
ATOM 749 N N . LEU A 1 87 ? -4.150 -8.726 10.721 1.00 94.38 87 LEU A N 1
ATOM 750 C CA . LEU A 1 87 ? -4.050 -7.348 10.236 1.00 94.38 87 LEU A CA 1
ATOM 751 C C . LEU A 1 87 ? -5.432 -6.728 10.017 1.00 94.38 87 LEU A C 1
ATOM 753 O O . LEU A 1 87 ? -5.637 -5.585 10.413 1.00 94.38 87 LEU A O 1
ATOM 757 N N . LEU A 1 88 ? -6.374 -7.464 9.423 1.00 93.69 88 LEU A N 1
ATOM 758 C CA . LEU A 1 88 ? -7.732 -6.964 9.186 1.00 93.69 88 LEU A CA 1
ATOM 759 C C . LEU A 1 88 ? -8.417 -6.537 10.493 1.00 93.69 88 LEU A C 1
ATOM 761 O O . LEU A 1 88 ? -9.041 -5.481 10.523 1.00 93.69 88 LEU A O 1
ATOM 765 N N . ASP A 1 89 ? -8.236 -7.287 11.583 1.00 95.06 89 ASP A N 1
ATOM 766 C CA . ASP A 1 89 ? -8.765 -6.941 12.908 1.00 95.06 89 ASP A CA 1
ATOM 767 C C . ASP A 1 89 ? -8.084 -5.697 13.509 1.00 95.06 89 ASP A C 1
ATOM 769 O O . ASP A 1 89 ? -8.749 -4.869 14.135 1.00 95.06 89 ASP A O 1
ATOM 773 N N . ILE A 1 90 ? -6.772 -5.524 13.310 1.00 95.25 90 ILE A N 1
ATOM 774 C CA . ILE A 1 90 ? -6.047 -4.307 13.723 1.00 95.25 90 ILE A CA 1
ATOM 775 C C . ILE A 1 90 ? -6.563 -3.093 12.939 1.00 95.25 90 ILE A C 1
ATOM 777 O O . ILE A 1 90 ? -6.866 -2.050 13.523 1.00 95.25 90 ILE A O 1
ATOM 781 N N . VAL A 1 91 ? -6.699 -3.223 11.616 1.00 94.00 91 VAL A N 1
ATOM 782 C CA . VAL A 1 91 ? -7.203 -2.147 10.754 1.00 94.00 91 VAL A CA 1
ATOM 783 C C . VAL A 1 91 ? -8.654 -1.818 11.101 1.00 94.00 91 VAL A C 1
ATOM 785 O O . VAL A 1 91 ? -9.001 -0.639 11.174 1.00 94.00 91 VAL A O 1
ATOM 788 N N . ALA A 1 92 ? -9.494 -2.818 11.379 1.00 93.88 92 ALA A N 1
ATOM 789 C CA . ALA A 1 92 ? -10.877 -2.614 11.807 1.00 93.88 92 ALA A CA 1
ATOM 790 C C . ALA A 1 92 ? -10.950 -1.744 13.067 1.00 93.88 92 ALA A C 1
ATOM 792 O O . ALA A 1 92 ? -11.696 -0.766 13.094 1.00 93.88 92 ALA A O 1
ATOM 793 N N . GLN A 1 93 ? -10.122 -2.048 14.072 1.00 95.31 93 GLN A N 1
ATOM 794 C CA . GLN A 1 93 ? -10.055 -1.294 15.329 1.00 95.31 93 GLN A CA 1
ATOM 795 C C . GLN A 1 93 ? -9.540 0.137 15.142 1.00 95.31 93 GLN A C 1
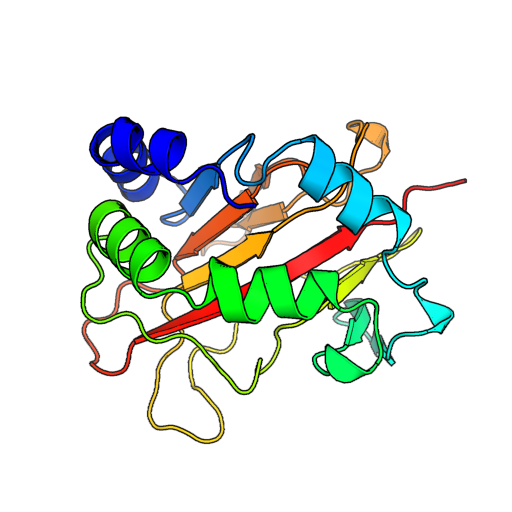ATOM 797 O O . GLN A 1 93 ? -10.050 1.066 15.763 1.00 95.31 93 GLN A O 1
ATOM 802 N N . ILE A 1 94 ? -8.543 0.337 14.276 1.00 94.69 94 ILE A N 1
ATOM 803 C CA . ILE A 1 94 ? -7.993 1.671 13.996 1.00 94.69 94 ILE A CA 1
ATOM 804 C C . ILE A 1 94 ? -8.987 2.524 13.200 1.00 94.69 94 ILE A C 1
ATOM 806 O O . ILE A 1 94 ? -9.088 3.734 13.403 1.00 94.69 94 ILE A O 1
ATOM 810 N N . THR A 1 95 ? -9.711 1.917 12.262 1.00 92.06 95 THR A N 1
ATOM 811 C CA . THR A 1 95 ? -10.534 2.659 11.298 1.00 92.06 95 THR A CA 1
ATOM 812 C C . THR A 1 95 ? -12.004 2.772 11.688 1.00 92.06 95 THR A C 1
ATOM 814 O O . THR A 1 95 ? -12.709 3.616 11.121 1.00 92.06 95 THR A O 1
ATOM 817 N N . ASP A 1 96 ? -12.457 1.996 12.675 1.00 92.12 96 ASP A N 1
ATOM 818 C CA . ASP A 1 96 ? -13.869 1.808 13.028 1.00 92.12 96 ASP A CA 1
ATOM 819 C C . ASP A 1 96 ? -14.713 1.251 11.876 1.00 92.12 96 ASP A C 1
ATOM 821 O O . ASP A 1 96 ? -15.885 1.590 11.708 1.00 92.12 96 ASP A O 1
ATOM 825 N N . ILE A 1 97 ? -14.102 0.398 11.051 1.00 89.25 97 ILE A N 1
ATOM 826 C CA . ILE A 1 97 ? -14.768 -0.279 9.940 1.00 89.25 97 ILE A CA 1
ATOM 827 C C . ILE A 1 97 ? -14.768 -1.782 10.240 1.00 89.25 97 ILE A C 1
ATOM 829 O O . ILE A 1 97 ? -13.730 -2.426 10.084 1.00 89.25 97 ILE A O 1
ATOM 83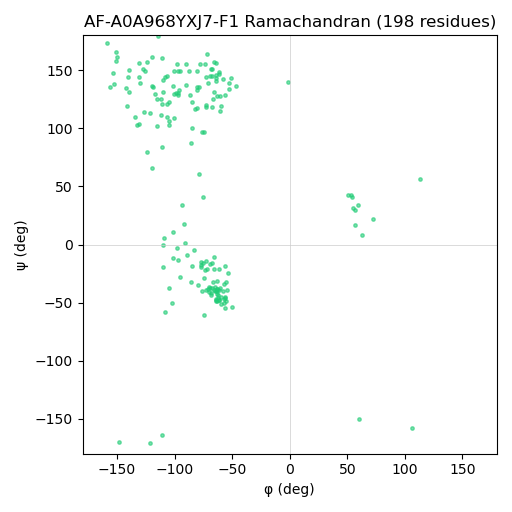3 N N . PRO A 1 98 ? -15.899 -2.353 10.691 1.00 90.00 98 PRO A N 1
ATOM 834 C CA . PRO A 1 98 ? -15.979 -3.778 10.980 1.00 90.00 98 PRO A CA 1
ATOM 835 C C . PRO A 1 98 ? -15.985 -4.609 9.691 1.00 90.00 98 PRO A C 1
ATOM 837 O O . PRO A 1 98 ? -16.243 -4.097 8.597 1.00 90.00 98 PRO A O 1
ATOM 840 N N . ASP A 1 99 ? -15.723 -5.907 9.850 1.00 88.56 99 ASP A N 1
ATOM 841 C CA . ASP A 1 99 ? -15.882 -6.931 8.810 1.00 88.56 99 ASP A CA 1
ATOM 842 C C . ASP A 1 99 ? -15.138 -6.626 7.500 1.00 88.56 99 ASP A C 1
ATOM 844 O O . ASP A 1 99 ? -15.647 -6.845 6.399 1.00 88.56 99 ASP A O 1
ATOM 848 N N . LEU A 1 100 ? -13.909 -6.110 7.624 1.00 89.62 100 LEU A N 1
ATOM 849 C CA . LEU A 1 100 ? -13.007 -5.912 6.492 1.00 89.62 100 LEU A CA 1
ATOM 850 C C . LEU A 1 100 ? -12.652 -7.257 5.849 1.00 89.62 100 LEU A C 1
ATOM 852 O O . LEU A 1 100 ? -12.190 -8.182 6.520 1.00 89.62 100 LEU A O 1
ATOM 856 N N . LEU A 1 101 ? -12.836 -7.336 4.534 1.00 91.25 101 LEU A N 1
ATOM 857 C CA . LEU A 1 101 ? -12.417 -8.443 3.688 1.00 91.25 101 LEU A CA 1
ATOM 858 C C . LEU A 1 101 ? -11.198 -8.019 2.857 1.00 91.25 101 LEU A C 1
ATOM 860 O O . LEU A 1 101 ? -11.093 -6.857 2.454 1.00 91.25 101 LEU A O 1
ATOM 864 N N . PRO A 1 102 ? -10.257 -8.932 2.589 1.00 91.50 102 PRO A N 1
ATOM 865 C CA . PRO A 1 102 ? -9.203 -8.678 1.623 1.00 91.50 102 PRO A CA 1
ATOM 866 C C . PRO A 1 102 ? -9.712 -8.910 0.195 1.00 91.50 102 PRO A C 1
ATOM 868 O O . PRO A 1 102 ? -10.543 -9.791 -0.036 1.00 91.50 102 PRO A O 1
ATOM 871 N N . ASP A 1 103 ? -9.164 -8.178 -0.774 1.00 89.81 103 ASP A N 1
ATOM 872 C CA . ASP A 1 103 ? -9.368 -8.498 -2.188 1.00 89.81 103 ASP A CA 1
ATOM 873 C C . ASP A 1 103 ? -8.365 -9.553 -2.674 1.00 89.81 103 ASP A C 1
ATOM 875 O O . ASP A 1 103 ? -7.222 -9.248 -3.012 1.00 89.81 103 ASP A O 1
ATOM 879 N N . CYS A 1 104 ? -8.796 -10.811 -2.760 1.00 87.75 104 CYS A N 1
ATOM 880 C CA . CYS A 1 104 ? -7.963 -11.884 -3.302 1.00 87.75 104 CYS A CA 1
ATOM 881 C C . CYS A 1 104 ? -7.702 -11.774 -4.816 1.00 87.75 104 CYS A C 1
ATOM 883 O O . CYS A 1 104 ? -6.791 -12.442 -5.300 1.00 87.75 104 CYS A O 1
ATOM 885 N N . GLN A 1 105 ? -8.475 -10.975 -5.560 1.00 86.88 105 GLN A N 1
ATOM 886 C CA . GLN A 1 105 ? -8.287 -10.758 -7.000 1.00 86.88 105 GLN A CA 1
ATOM 887 C C . GLN A 1 105 ? -7.338 -9.594 -7.305 1.00 86.88 105 GLN A C 1
ATOM 889 O O . GLN A 1 105 ? -6.948 -9.430 -8.461 1.00 86.88 105 GLN A O 1
ATOM 894 N N . LEU A 1 106 ? -6.951 -8.818 -6.284 1.00 87.88 106 LEU A N 1
ATOM 895 C CA . LEU A 1 106 ? -6.065 -7.658 -6.401 1.00 87.88 106 LEU A CA 1
ATOM 896 C C . LEU A 1 106 ? -6.526 -6.680 -7.496 1.00 87.88 106 LEU A C 1
ATOM 898 O O . LEU A 1 106 ? -5.721 -6.167 -8.280 1.00 87.88 106 LEU A O 1
ATOM 902 N N . TYR A 1 107 ? -7.831 -6.418 -7.567 1.00 84.69 107 TYR A N 1
ATOM 903 C CA . TYR A 1 107 ? -8.416 -5.512 -8.543 1.00 84.69 107 TYR A CA 1
ATOM 904 C C . TYR A 1 107 ? -7.837 -4.105 -8.384 1.00 84.69 107 TYR A C 1
ATOM 906 O O . TYR A 1 107 ? -7.976 -3.479 -7.346 1.00 84.69 107 TYR A O 1
ATOM 914 N N . ALA A 1 108 ? -7.189 -3.593 -9.435 1.00 81.31 108 ALA A N 1
ATOM 915 C CA . ALA A 1 108 ? -6.458 -2.320 -9.407 1.00 81.31 108 ALA A CA 1
ATOM 916 C C . ALA A 1 108 ? -5.359 -2.228 -8.322 1.00 81.31 108 ALA A C 1
ATOM 918 O O . ALA A 1 108 ? -4.842 -1.140 -8.066 1.00 81.31 108 ALA A O 1
ATOM 919 N N . ALA A 1 109 ? -4.948 -3.365 -7.762 1.00 87.88 109 ALA A N 1
ATOM 920 C CA . ALA A 1 109 ? -3.911 -3.498 -6.753 1.00 87.88 109 ALA A CA 1
ATOM 921 C C . ALA A 1 109 ? -2.671 -4.212 -7.335 1.00 87.88 109 ALA A C 1
ATOM 923 O O . ALA A 1 109 ? -2.505 -4.283 -8.558 1.00 87.88 109 ALA A O 1
ATOM 924 N N . GLY A 1 110 ? -1.777 -4.694 -6.466 1.00 90.94 110 GLY A N 1
ATOM 925 C CA . GLY A 1 110 ? -0.543 -5.387 -6.856 1.00 90.94 110 GLY A CA 1
ATOM 926 C C . GLY A 1 110 ? 0.724 -4.556 -6.674 1.00 90.94 110 GLY A C 1
ATOM 927 O O . GLY A 1 110 ? 0.768 -3.621 -5.864 1.00 90.94 110 GLY A O 1
ATOM 928 N N . LEU A 1 111 ? 1.772 -4.923 -7.412 1.00 94.19 111 LEU A N 1
ATOM 929 C CA . LEU A 1 111 ? 3.023 -4.166 -7.436 1.00 94.19 111 LEU A CA 1
ATOM 930 C C . LEU A 1 111 ? 2.862 -2.986 -8.379 1.00 94.19 111 LEU A C 1
ATOM 932 O O . LEU A 1 111 ? 2.332 -3.141 -9.475 1.00 94.19 111 LEU A O 1
ATOM 936 N N . ALA A 1 112 ? 3.326 -1.815 -7.965 1.00 92.44 112 ALA A N 1
ATOM 937 C CA . ALA A 1 112 ? 3.383 -0.647 -8.827 1.00 92.44 112 ALA A CA 1
ATOM 938 C C . ALA A 1 112 ? 4.769 -0.020 -8.751 1.00 92.44 112 ALA A C 1
ATOM 940 O O . ALA A 1 112 ? 5.381 -0.005 -7.687 1.00 92.44 112 ALA A O 1
ATOM 941 N N . GLN A 1 113 ? 5.255 0.511 -9.869 1.00 90.81 113 GLN A N 1
ATOM 942 C CA . GLN A 1 113 ? 6.527 1.212 -9.923 1.00 90.81 113 GLN A CA 1
ATOM 943 C C . GLN A 1 113 ? 6.459 2.459 -10.803 1.00 90.81 113 GLN A C 1
ATOM 945 O O . GLN A 1 113 ? 5.991 2.398 -11.938 1.00 90.81 113 GLN A O 1
ATOM 950 N N . GLY A 1 114 ? 6.943 3.590 -10.295 1.00 87.44 114 GLY A N 1
ATOM 951 C CA . GLY A 1 114 ? 7.278 4.765 -11.111 1.00 87.44 114 GLY A CA 1
ATOM 952 C C . GLY A 1 114 ? 8.775 4.815 -11.429 1.00 87.44 114 GLY A C 1
ATOM 953 O O . GLY A 1 114 ? 9.561 4.265 -10.672 1.00 87.44 114 GLY A O 1
ATOM 954 N N . ALA A 1 115 ? 9.160 5.476 -12.515 1.00 83.75 115 ALA A N 1
ATOM 955 C CA . ALA A 1 115 ? 10.515 5.961 -12.800 1.00 83.75 115 ALA A CA 1
ATOM 956 C C . ALA A 1 115 ? 10.506 7.488 -12.993 1.00 83.75 115 ALA A C 1
ATOM 958 O O . ALA A 1 115 ? 9.470 8.133 -12.823 1.00 83.75 115 ALA A O 1
ATOM 959 N N . ASP A 1 116 ? 11.613 8.071 -13.445 1.00 83.06 116 ASP A N 1
ATOM 960 C CA . ASP A 1 116 ? 11.656 9.473 -13.854 1.00 83.06 116 ASP A CA 1
ATOM 961 C C . ASP A 1 116 ? 10.499 9.875 -14.761 1.00 83.06 116 ASP A C 1
ATOM 963 O O . ASP A 1 116 ? 10.123 9.176 -15.708 1.00 83.06 116 ASP A O 1
ATOM 967 N N . SER A 1 117 ? 9.941 11.049 -14.463 1.00 85.75 117 SER A N 1
ATOM 968 C CA . SER A 1 117 ? 8.761 11.611 -15.131 1.00 85.75 117 SER A CA 1
ATOM 969 C C . SER A 1 117 ? 7.478 10.785 -14.983 1.00 85.75 117 SER A C 1
ATOM 971 O O . SER A 1 117 ? 6.487 11.096 -15.644 1.00 85.75 117 SER A O 1
ATOM 973 N N . SER A 1 118 ? 7.466 9.736 -14.153 1.00 89.38 118 SER A N 1
ATOM 974 C CA . SER A 1 118 ? 6.248 8.985 -13.843 1.00 89.38 118 SER A CA 1
ATOM 975 C C . SER A 1 118 ? 5.280 9.828 -13.037 1.00 89.38 118 SER A C 1
ATOM 977 O O . SER A 1 118 ? 5.672 10.639 -12.201 1.00 89.38 118 SER A O 1
ATOM 979 N N . PHE A 1 119 ? 3.997 9.625 -13.295 1.00 88.06 119 PHE A N 1
ATOM 980 C CA . PHE A 1 119 ? 2.935 10.343 -12.613 1.00 88.06 119 PHE A CA 1
ATOM 981 C C . PHE A 1 119 ? 1.680 9.487 -12.542 1.00 88.06 119 PHE A C 1
ATOM 983 O O . PHE A 1 119 ? 1.456 8.582 -13.349 1.00 88.06 119 PHE A O 1
ATOM 990 N N . LEU A 1 120 ? 0.834 9.823 -11.583 1.00 89.88 120 LEU A N 1
ATOM 991 C CA . LEU A 1 120 ? -0.548 9.393 -11.520 1.00 89.88 120 LEU A CA 1
ATOM 992 C C . LEU A 1 120 ? -1.355 10.640 -11.184 1.00 89.88 120 LEU A C 1
ATOM 994 O O . LEU A 1 120 ? -1.219 11.194 -10.096 1.00 89.88 120 LEU A O 1
ATOM 998 N N . ASN A 1 121 ? -2.129 11.122 -12.150 1.00 87.38 121 ASN A N 1
ATOM 999 C CA . ASN A 1 121 ? -2.912 12.339 -11.990 1.00 87.38 121 ASN A CA 1
ATOM 1000 C C . ASN A 1 121 ? -3.970 12.164 -10.903 1.00 87.38 121 ASN A C 1
ATOM 1002 O O . ASN A 1 121 ? -4.414 11.052 -10.615 1.00 87.38 121 ASN A O 1
ATOM 1006 N N . ILE A 1 122 ? -4.393 13.286 -10.323 1.00 86.44 122 ILE A N 1
ATOM 1007 C CA . ILE A 1 122 ? -5.409 13.320 -9.272 1.00 86.44 122 ILE A CA 1
ATOM 1008 C C . ILE A 1 122 ? -6.682 12.630 -9.773 1.00 86.44 122 ILE A C 1
ATOM 1010 O O . ILE A 1 122 ? -7.198 12.939 -10.849 1.00 86.44 122 ILE A O 1
ATOM 1014 N N . HIS A 1 123 ? -7.188 11.690 -8.984 1.00 84.88 123 HIS A N 1
ATOM 1015 C CA . HIS A 1 123 ? -8.390 10.927 -9.291 1.00 84.88 123 HIS A CA 1
ATOM 1016 C C . HIS A 1 123 ? -9.093 10.505 -8.001 1.00 84.88 123 HIS A C 1
ATOM 1018 O O . HIS A 1 123 ? -8.532 10.566 -6.908 1.00 84.88 123 HIS A O 1
ATOM 1024 N N . ILE A 1 124 ? -10.343 10.073 -8.148 1.00 82.75 124 ILE A N 1
ATOM 1025 C CA . ILE A 1 124 ? -11.064 9.341 -7.111 1.00 82.75 124 ILE A CA 1
ATOM 1026 C C . ILE A 1 124 ? -10.992 7.871 -7.496 1.00 82.75 124 ILE A C 1
ATOM 1028 O O . ILE A 1 124 ? -11.315 7.514 -8.629 1.00 82.75 124 ILE A O 1
ATOM 1032 N N . ASP A 1 125 ? -10.591 7.031 -6.553 1.00 81.62 125 ASP A N 1
ATOM 1033 C CA . ASP A 1 125 ? -10.515 5.599 -6.789 1.00 81.62 125 ASP A CA 1
ATOM 1034 C C . ASP A 1 125 ? -11.881 4.941 -6.971 1.00 81.62 125 ASP A C 1
ATOM 1036 O O . ASP A 1 125 ? -12.905 5.343 -6.398 1.00 81.62 125 ASP A O 1
ATOM 1040 N N . ASN A 1 126 ? -11.874 3.859 -7.748 1.00 78.81 126 ASN A N 1
ATOM 1041 C CA . ASN A 1 126 ? -13.050 3.031 -7.953 1.00 78.81 126 ASN A CA 1
ATOM 1042 C C . ASN A 1 126 ? -13.517 2.460 -6.614 1.00 78.81 126 ASN A C 1
ATOM 1044 O O . ASN A 1 126 ? -12.752 1.861 -5.868 1.00 78.81 126 ASN A O 1
ATOM 1048 N N . SER A 1 127 ? -14.799 2.639 -6.304 1.00 79.88 127 SER A N 1
ATOM 1049 C CA . SER A 1 127 ? -15.360 2.129 -5.049 1.00 79.88 127 SER A CA 1
ATOM 1050 C C . SER A 1 127 ? -16.157 0.846 -5.214 1.00 79.88 127 SER A C 1
ATOM 1052 O O . SER A 1 127 ? -16.480 0.251 -4.202 1.00 79.88 127 SER A O 1
ATOM 1054 N N . SER A 1 128 ? -16.483 0.422 -6.436 1.00 84.44 128 SER A N 1
ATOM 1055 C CA . SER A 1 128 ? -17.173 -0.845 -6.705 1.00 84.44 128 SER A CA 1
ATOM 1056 C C . SER A 1 128 ? -16.158 -1.893 -7.119 1.00 84.44 128 SER A C 1
ATOM 1058 O O . SER A 1 128 ? -15.383 -1.655 -8.047 1.00 84.44 128 SER A O 1
ATOM 1060 N N . HIS A 1 129 ? -16.213 -3.060 -6.491 1.00 85.50 129 HIS A N 1
ATOM 1061 C CA . HIS A 1 129 ? -15.499 -4.225 -6.986 1.00 85.50 129 HIS A CA 1
ATOM 1062 C C . HIS A 1 129 ? -16.187 -4.729 -8.279 1.00 85.50 129 HIS A C 1
ATOM 1064 O O . HIS A 1 129 ? -17.417 -4.707 -8.354 1.00 85.50 129 HIS A O 1
ATOM 1070 N N . PRO A 1 130 ? -15.450 -5.145 -9.327 1.00 86.06 130 PRO A N 1
ATOM 1071 C CA . PRO A 1 130 ? -16.046 -5.497 -10.624 1.00 86.06 130 PRO A CA 1
ATOM 1072 C C . PRO A 1 130 ? -16.786 -6.842 -10.629 1.00 86.06 130 PRO A C 1
ATOM 1074 O O . PRO A 1 130 ? -17.703 -7.029 -11.421 1.00 86.06 130 PRO A O 1
ATOM 1077 N N . VAL A 1 131 ? -16.365 -7.786 -9.780 1.00 86.94 131 VAL A N 1
ATOM 1078 C CA . VAL A 1 131 ? -16.924 -9.152 -9.716 1.00 86.94 131 VAL A CA 1
ATOM 1079 C C . VAL A 1 131 ? -17.891 -9.336 -8.541 1.00 86.94 131 VAL A C 1
ATOM 1081 O O . VAL A 1 131 ? -19.001 -9.831 -8.714 1.00 86.94 131 VAL A O 1
ATOM 1084 N N . HIS A 1 132 ? -17.475 -8.953 -7.336 1.00 84.31 132 HIS A N 1
ATOM 1085 C CA . HIS A 1 132 ? -18.272 -9.066 -6.118 1.00 84.31 132 HIS A CA 1
ATOM 1086 C C . HIS A 1 132 ? -19.120 -7.813 -5.846 1.00 84.31 132 HIS A C 1
ATOM 1088 O O . HIS A 1 132 ? -18.718 -6.716 -6.228 1.00 84.31 132 HIS A O 1
ATOM 1094 N N . PRO A 1 133 ? -20.242 -7.928 -5.106 1.00 86.69 133 PRO A N 1
ATOM 1095 C CA . PRO A 1 133 ? -21.045 -6.789 -4.647 1.00 86.69 133 PRO A CA 1
ATOM 1096 C C . PRO A 1 133 ? -20.371 -6.062 -3.467 1.00 86.69 133 PRO A C 1
ATOM 1098 O O . PRO A 1 133 ? -21.010 -5.724 -2.472 1.00 86.69 133 PRO A O 1
ATOM 1101 N N . TRP A 1 134 ? -19.054 -5.896 -3.538 1.00 85.56 134 TRP A N 1
ATOM 1102 C CA . TRP A 1 134 ? -18.238 -5.291 -2.501 1.00 85.56 134 TRP A CA 1
ATOM 1103 C C . TRP A 1 134 ? -17.912 -3.848 -2.849 1.00 85.56 134 TRP A C 1
ATOM 1105 O O . TRP A 1 134 ? -17.750 -3.486 -4.018 1.00 85.56 134 TRP A O 1
ATOM 1115 N N . TYR A 1 135 ? -17.760 -3.043 -1.804 1.00 85.44 135 TYR A N 1
ATOM 1116 C CA . TYR A 1 135 ? -17.287 -1.680 -1.911 1.00 85.44 135 TYR A CA 1
ATOM 1117 C C . TYR A 1 135 ? -15.890 -1.547 -1.311 1.00 85.44 135 TYR A C 1
ATOM 1119 O O . TYR A 1 135 ? -15.637 -1.954 -0.173 1.00 85.44 135 TYR A O 1
ATOM 1127 N N . ARG A 1 136 ? -14.984 -0.915 -2.058 1.00 85.00 136 ARG A N 1
ATOM 1128 C CA . ARG A 1 136 ? -13.658 -0.544 -1.560 1.00 85.00 136 ARG A CA 1
ATOM 1129 C C . ARG A 1 136 ? -13.814 0.527 -0.487 1.00 85.00 136 ARG A C 1
ATOM 1131 O O . ARG A 1 136 ? -14.348 1.608 -0.749 1.00 85.00 136 ARG A O 1
ATOM 1138 N N . ARG A 1 137 ? -13.374 0.221 0.733 1.00 86.31 137 ARG A N 1
ATOM 1139 C CA . ARG A 1 137 ? -13.481 1.140 1.881 1.00 86.31 137 ARG A CA 1
ATOM 1140 C C . ARG A 1 137 ? -12.147 1.776 2.223 1.00 86.31 137 ARG A C 1
ATOM 1142 O O . ARG A 1 137 ? -12.118 2.956 2.569 1.00 86.31 137 ARG A O 1
ATOM 1149 N N . LEU A 1 138 ? -11.068 1.007 2.100 1.00 88.38 138 LEU A N 1
ATOM 1150 C CA . LEU A 1 138 ? -9.711 1.444 2.394 1.00 88.38 138 LEU A CA 1
ATOM 1151 C C . LEU A 1 138 ? -8.782 1.098 1.232 1.00 88.38 138 LEU A C 1
ATOM 1153 O O . LEU A 1 138 ? -8.825 -0.015 0.708 1.00 88.38 138 LEU A O 1
ATOM 1157 N N . ASN A 1 139 ? -7.897 2.033 0.911 1.00 87.81 139 ASN A N 1
ATOM 1158 C CA . ASN A 1 139 ? -6.671 1.742 0.185 1.00 87.81 139 ASN A CA 1
ATOM 1159 C C . ASN A 1 139 ? -5.536 1.574 1.180 1.00 87.81 139 ASN A C 1
ATOM 1161 O O . ASN A 1 139 ? -5.346 2.425 2.057 1.00 87.81 139 ASN A O 1
ATOM 1165 N N . LEU A 1 140 ? -4.752 0.522 1.003 1.00 89.31 140 LEU A N 1
ATOM 1166 C CA . LEU A 1 140 ? -3.488 0.344 1.694 1.00 89.31 140 LEU A CA 1
ATOM 1167 C C . LEU A 1 140 ? -2.370 0.491 0.667 1.00 89.31 140 LEU A C 1
ATOM 1169 O O . LEU A 1 140 ? -2.316 -0.252 -0.303 1.00 89.31 140 LEU A O 1
ATOM 1173 N N . LEU A 1 141 ? -1.480 1.450 0.895 1.00 90.00 141 LEU A N 1
ATOM 1174 C CA . LEU A 1 141 ? -0.289 1.702 0.095 1.00 90.00 141 LEU A CA 1
ATOM 1175 C C . LEU A 1 141 ? 0.934 1.365 0.945 1.00 90.00 141 LEU A C 1
ATOM 1177 O O . LEU A 1 141 ? 1.220 2.044 1.931 1.00 90.00 141 LEU A O 1
ATOM 1181 N N . LEU A 1 142 ? 1.648 0.308 0.583 1.00 90.50 142 LEU A N 1
ATOM 1182 C CA . LEU A 1 142 ? 2.897 -0.082 1.228 1.00 90.50 142 LEU A CA 1
ATOM 1183 C C . LEU A 1 142 ? 4.071 0.371 0.365 1.00 90.50 142 LEU A C 1
ATOM 1185 O O . LEU A 1 142 ? 4.327 -0.203 -0.689 1.00 90.50 142 LEU A O 1
ATOM 1189 N N . TYR A 1 143 ? 4.799 1.381 0.820 1.00 89.50 143 TYR A N 1
ATOM 1190 C CA . TYR A 1 143 ? 5.943 1.879 0.075 1.00 89.50 143 TYR A CA 1
ATOM 1191 C C . TYR A 1 143 ? 7.240 1.159 0.464 1.00 89.50 143 TYR A C 1
ATOM 1193 O O . TYR A 1 143 ? 7.514 0.948 1.644 1.00 89.50 143 TYR A O 1
ATOM 1201 N N . LEU A 1 144 ? 8.051 0.811 -0.539 1.00 90.12 144 LEU A N 1
ATOM 1202 C CA . LEU A 1 144 ? 9.373 0.189 -0.384 1.00 90.12 144 LEU A CA 1
ATOM 1203 C C . LEU A 1 144 ? 10.455 1.086 -1.003 1.00 90.12 144 LEU A C 1
ATOM 1205 O O . LEU A 1 144 ? 11.059 0.729 -2.009 1.00 90.12 144 LEU A O 1
ATOM 1209 N N . ASN A 1 145 ? 10.677 2.269 -0.427 1.00 86.25 145 ASN A N 1
ATOM 1210 C CA . ASN A 1 145 ? 11.629 3.260 -0.945 1.00 86.25 145 ASN A CA 1
ATOM 1211 C C . ASN A 1 145 ? 12.669 3.630 0.133 1.00 86.25 145 ASN A C 1
ATOM 1213 O O . ASN A 1 145 ? 12.515 4.663 0.789 1.00 86.25 145 ASN A O 1
ATOM 1217 N N . PRO A 1 146 ? 13.702 2.794 0.361 1.00 82.69 146 PRO A N 1
ATOM 1218 C CA . PRO A 1 146 ? 14.791 3.144 1.264 1.00 82.69 146 PRO A CA 1
ATOM 1219 C C . PRO A 1 146 ? 15.519 4.395 0.762 1.00 82.69 146 PRO A C 1
ATOM 1221 O O . PRO A 1 146 ? 15.601 4.643 -0.445 1.00 82.69 146 PRO A O 1
ATOM 1224 N N . ASP A 1 147 ? 16.032 5.186 1.703 1.00 82.00 147 ASP A N 1
ATOM 1225 C CA . ASP A 1 147 ? 16.839 6.382 1.433 1.00 82.00 147 ASP A CA 1
ATOM 1226 C C . ASP A 1 147 ? 16.154 7.401 0.502 1.00 82.00 147 ASP A C 1
ATOM 1228 O O . ASP A 1 147 ? 16.801 8.087 -0.299 1.00 82.00 147 ASP A O 1
ATOM 1232 N N . TRP A 1 148 ? 14.821 7.488 0.547 1.00 85.69 148 TRP A N 1
ATOM 1233 C CA . TRP A 1 148 ? 14.088 8.519 -0.181 1.00 85.69 148 TRP A CA 1
ATOM 1234 C C . TRP A 1 148 ? 14.450 9.919 0.346 1.00 85.69 148 TRP A C 1
ATOM 1236 O O . TRP A 1 148 ? 14.647 10.113 1.544 1.00 85.69 148 TRP A O 1
ATOM 1246 N N . THR A 1 149 ? 14.522 10.897 -0.557 1.00 83.12 149 THR A N 1
ATOM 1247 C CA . THR A 1 149 ? 14.801 12.305 -0.252 1.00 83.12 149 THR A CA 1
ATOM 1248 C C . THR A 1 149 ? 13.770 13.192 -0.942 1.00 83.12 149 THR A C 1
ATOM 1250 O O . THR A 1 149 ? 13.187 12.791 -1.951 1.00 83.12 149 THR A O 1
ATOM 1253 N N . GLU A 1 150 ? 13.550 14.398 -0.418 1.00 84.44 150 GLU A N 1
ATOM 1254 C CA . GLU A 1 150 ? 12.512 15.320 -0.903 1.00 84.44 150 GLU A CA 1
ATOM 1255 C C . GLU A 1 150 ? 12.669 15.654 -2.396 1.00 84.44 150 GLU A C 1
ATOM 1257 O O . GLU A 1 150 ? 11.683 15.761 -3.125 1.00 84.44 150 GLU A O 1
ATOM 1262 N N . GLU A 1 151 ? 13.909 15.732 -2.884 1.00 85.81 151 GLU A N 1
ATOM 1263 C CA . GLU A 1 151 ? 14.240 16.046 -4.278 1.00 85.81 151 GLU A CA 1
ATOM 1264 C C . GLU A 1 151 ? 13.782 14.958 -5.259 1.00 85.81 151 GLU A C 1
ATOM 1266 O O . GLU A 1 151 ? 13.608 15.235 -6.445 1.00 85.81 151 GLU A O 1
ATOM 1271 N N . LYS A 1 152 ? 13.559 13.726 -4.777 1.00 80.88 152 LYS A N 1
ATOM 1272 C CA . LYS A 1 152 ? 13.082 12.597 -5.594 1.00 80.88 152 LYS A CA 1
ATOM 1273 C C . LYS A 1 152 ? 11.584 12.680 -5.894 1.00 80.88 152 LYS A C 1
ATOM 1275 O O . LYS A 1 152 ? 11.106 11.966 -6.773 1.00 80.88 152 LYS A O 1
ATOM 1280 N N . GLY A 1 153 ? 10.839 13.529 -5.183 1.00 86.69 153 GLY A N 1
ATOM 1281 C CA . GLY A 1 153 ? 9.407 13.724 -5.392 1.00 86.69 153 GLY A CA 1
ATOM 1282 C C . GLY A 1 153 ? 8.569 12.453 -5.196 1.00 86.69 153 GLY A C 1
ATOM 1283 O O . GLY A 1 153 ? 8.901 11.569 -4.403 1.00 86.69 153 GLY A O 1
ATOM 1284 N N . GLY A 1 154 ? 7.453 12.373 -5.928 1.00 84.69 154 GLY A N 1
ATOM 1285 C CA . GLY A 1 154 ? 6.531 11.231 -5.909 1.00 84.69 154 GLY A CA 1
ATOM 1286 C C . GLY A 1 154 ? 5.692 11.111 -4.627 1.00 84.69 154 GLY A C 1
ATOM 1287 O O . GLY A 1 154 ? 5.195 10.041 -4.273 1.00 84.69 154 GLY A O 1
ATOM 1288 N N . HIS A 1 155 ? 5.530 12.221 -3.913 1.00 87.50 155 HIS A N 1
ATOM 1289 C CA . HIS A 1 155 ? 4.672 12.306 -2.740 1.00 87.50 155 HIS A CA 1
ATOM 1290 C C . HIS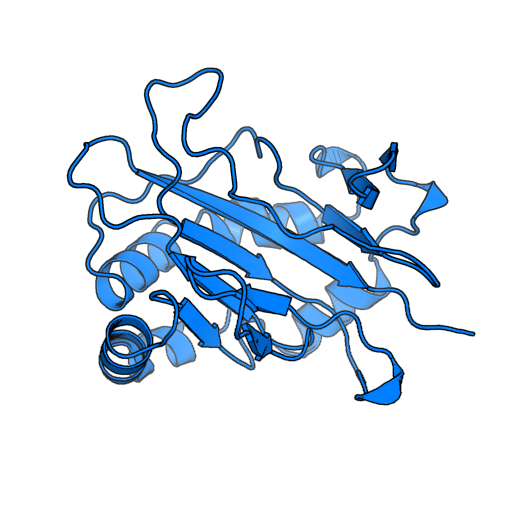 A 1 155 ? 3.273 11.762 -3.021 1.00 87.50 155 HIS A C 1
ATOM 1292 O O . HIS A 1 155 ? 2.689 11.991 -4.081 1.00 87.50 155 HIS A O 1
ATOM 1298 N N . LEU A 1 156 ? 2.699 11.102 -2.018 1.00 86.88 156 LEU A N 1
ATOM 1299 C CA . LEU A 1 156 ? 1.263 10.887 -1.996 1.00 86.88 156 LEU A CA 1
ATOM 1300 C C . LEU A 1 156 ? 0.594 12.222 -1.682 1.00 86.88 156 LEU A C 1
ATOM 1302 O O . LEU A 1 156 ? 0.821 12.791 -0.613 1.00 86.88 156 LEU A O 1
ATOM 1306 N N . GLU A 1 157 ? -0.246 12.703 -2.591 1.00 88.38 157 GLU A N 1
ATOM 1307 C CA . GLU A 1 157 ? -1.020 13.921 -2.383 1.00 88.38 157 GLU A CA 1
ATOM 1308 C C . GLU A 1 157 ? -2.483 13.588 -2.092 1.00 88.38 157 GLU A C 1
ATOM 1310 O O . GLU A 1 157 ? -3.171 12.950 -2.890 1.00 88.38 157 GLU A O 1
ATOM 1315 N N . LEU A 1 158 ? -2.974 14.055 -0.947 1.00 87.56 158 LEU A N 1
ATOM 1316 C CA . LEU A 1 158 ? -4.383 13.994 -0.579 1.00 87.56 158 LEU A CA 1
ATOM 1317 C C . LEU A 1 158 ? -4.977 15.390 -0.726 1.00 87.56 158 LEU A C 1
ATOM 1319 O O . LEU A 1 158 ? -4.705 16.278 0.083 1.00 87.56 158 LEU A O 1
ATOM 1323 N N . TRP A 1 159 ? -5.775 15.572 -1.771 1.00 87.38 159 TRP A N 1
ATOM 1324 C CA . TRP A 1 159 ? -6.389 16.848 -2.127 1.00 87.38 159 TRP A CA 1
ATOM 1325 C C . TRP A 1 159 ? -7.723 17.060 -1.410 1.00 87.38 159 TRP A C 1
ATOM 1327 O O . TRP A 1 159 ? -8.442 16.106 -1.116 1.00 87.38 159 TRP A O 1
ATOM 1337 N N . THR A 1 160 ? -8.069 18.314 -1.118 1.00 87.06 160 THR A N 1
ATOM 1338 C CA . THR A 1 160 ? -9.417 18.673 -0.657 1.00 87.06 160 THR A CA 1
ATOM 1339 C 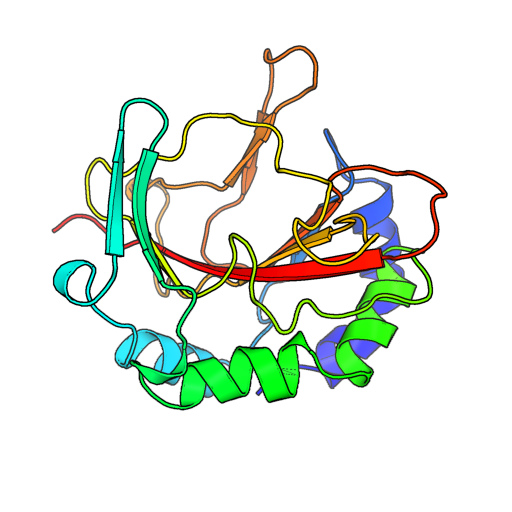C . THR A 1 160 ? -10.441 18.421 -1.763 1.00 87.06 160 THR A C 1
ATOM 1341 O O . THR A 1 160 ? -10.126 18.468 -2.950 1.00 87.06 160 THR A O 1
ATOM 1344 N N . SER A 1 161 ? -11.716 18.246 -1.403 1.00 83.50 161 SER A N 1
ATOM 1345 C CA . SER A 1 161 ? -12.789 18.104 -2.402 1.00 83.50 161 SER A CA 1
ATOM 1346 C C . SER A 1 161 ? -12.955 19.332 -3.308 1.00 83.50 161 SER A C 1
ATOM 1348 O O . SER A 1 161 ? -13.516 19.213 -4.392 1.00 83.50 161 SER A O 1
ATOM 1350 N N . ALA A 1 162 ? -12.469 20.501 -2.875 1.00 85.69 162 ALA A N 1
ATOM 1351 C CA . ALA A 1 162 ? -12.448 21.728 -3.668 1.00 85.69 162 ALA A CA 1
ATOM 1352 C C . ALA A 1 162 ? -11.238 21.822 -4.621 1.00 85.69 162 ALA A C 1
ATOM 1354 O O . ALA A 1 162 ? -11.171 22.765 -5.404 1.00 85.69 162 ALA A O 1
ATOM 1355 N N . MET A 1 163 ? -10.298 20.868 -4.564 1.00 85.44 163 MET A N 1
ATOM 1356 C CA . MET A 1 163 ? -9.093 20.796 -5.406 1.00 85.44 163 MET A CA 1
ATOM 1357 C C . MET A 1 163 ? -8.198 22.044 -5.340 1.00 85.44 163 MET A C 1
ATOM 1359 O O . MET A 1 163 ? -7.532 22.396 -6.309 1.00 85.44 163 MET A O 1
ATOM 1363 N N . ASN A 1 164 ? -8.192 22.732 -4.199 1.00 86.19 164 ASN A N 1
ATOM 1364 C CA . ASN A 1 164 ? -7.430 23.966 -3.991 1.00 86.19 164 ASN A CA 1
ATOM 1365 C C . ASN A 1 164 ? -6.251 23.801 -3.022 1.00 86.19 164 ASN A C 1
ATOM 1367 O O . ASN A 1 164 ? -5.334 24.617 -3.033 1.00 86.19 164 ASN A O 1
ATOM 1371 N N . GLU A 1 165 ? -6.271 22.756 -2.198 1.00 88.38 165 GLU A N 1
ATOM 1372 C CA . GLU A 1 165 ? -5.264 22.466 -1.183 1.00 88.38 165 GLU A CA 1
ATOM 1373 C C . GLU A 1 165 ? -4.988 20.962 -1.153 1.00 88.38 165 GLU A C 1
ATOM 1375 O O . GLU A 1 165 ? -5.876 20.146 -1.421 1.00 88.38 165 GLU A O 1
ATOM 1380 N N . SER A 1 166 ? -3.763 20.591 -0.782 1.00 87.44 166 SER A N 1
ATOM 1381 C CA . SER A 1 166 ? -3.346 19.197 -0.648 1.00 87.44 166 SER A CA 1
ATOM 1382 C C . SER A 1 166 ? -2.441 19.002 0.557 1.00 87.44 166 SER A C 1
ATOM 1384 O O . SER A 1 166 ? -1.577 19.838 0.827 1.00 87.44 166 SER A O 1
ATOM 1386 N N . VAL A 1 167 ? -2.571 17.857 1.219 1.00 85.69 167 VAL A N 1
ATOM 1387 C CA . VAL A 1 167 ? -1.570 17.361 2.167 1.00 85.69 167 VAL A CA 1
ATOM 1388 C C . VAL A 1 167 ? -0.671 16.369 1.441 1.00 85.69 167 VAL A C 1
ATOM 1390 O O . VAL A 1 167 ? -1.163 15.461 0.772 1.00 85.69 167 VAL A O 1
ATOM 1393 N N . ARG A 1 168 ? 0.645 16.546 1.579 1.00 83.75 168 ARG A N 1
ATOM 1394 C CA . ARG A 1 168 ? 1.660 15.665 0.994 1.00 83.75 168 ARG A CA 1
ATOM 1395 C C . ARG A 1 168 ? 2.220 14.726 2.050 1.00 83.75 168 ARG A C 1
ATOM 1397 O O . ARG A 1 168 ? 2.540 15.164 3.153 1.00 83.75 168 ARG A O 1
ATOM 1404 N N . SER A 1 169 ? 2.369 13.458 1.694 1.00 81.69 169 SER A N 1
ATOM 1405 C CA . SER A 1 169 ? 3.087 12.464 2.488 1.00 81.69 169 SER A CA 1
ATOM 1406 C C . SER A 1 169 ? 4.273 11.934 1.696 1.00 81.69 169 SER A C 1
ATOM 1408 O O . SER A 1 169 ? 4.108 11.600 0.517 1.00 81.69 169 SER A O 1
ATOM 1410 N N . PRO A 1 170 ? 5.451 11.799 2.321 1.00 78.62 170 PRO A N 1
ATOM 1411 C CA . PRO A 1 170 ? 6.574 11.167 1.666 1.00 78.62 170 PRO A CA 1
ATOM 1412 C C . PRO A 1 170 ? 6.306 9.661 1.449 1.00 78.62 170 PRO A C 1
ATOM 1414 O O . PRO A 1 170 ? 5.569 9.035 2.219 1.00 78.62 170 PRO A O 1
ATOM 1417 N N . PRO A 1 171 ? 6.898 9.066 0.405 1.00 76.00 171 PRO A N 1
ATOM 1418 C CA . PRO A 1 171 ? 6.631 7.712 -0.065 1.00 76.00 171 PRO A CA 1
ATOM 1419 C C . PRO A 1 171 ? 7.600 6.676 0.535 1.00 76.00 171 PRO A C 1
ATOM 1421 O O . PRO A 1 171 ? 7.988 5.750 -0.164 1.00 76.00 171 PRO A O 1
ATOM 1424 N N . TYR A 1 172 ? 8.069 6.823 1.775 1.00 70.38 172 TYR A N 1
ATOM 1425 C CA . TYR A 1 172 ? 8.891 5.799 2.458 1.00 70.38 172 TYR A CA 1
ATOM 1426 C C . TYR A 1 172 ? 8.148 5.108 3.614 1.00 70.38 172 TYR A C 1
ATOM 1428 O O . TYR A 1 172 ? 8.682 4.211 4.264 1.00 70.38 172 TYR A O 1
ATOM 1436 N N . SER A 1 173 ? 6.901 5.509 3.855 1.00 60.59 173 SER A N 1
ATOM 1437 C CA . SER A 1 173 ? 6.045 5.036 4.944 1.00 60.59 173 SER A CA 1
ATOM 1438 C C . SER A 1 173 ? 4.888 4.208 4.393 1.00 60.59 173 SER A C 1
ATOM 1440 O O . SER A 1 173 ? 4.531 4.348 3.231 1.00 60.59 173 SER A O 1
ATOM 1442 N N . THR A 1 174 ? 4.228 3.382 5.205 1.00 63.56 174 THR A N 1
ATOM 1443 C CA . THR A 1 174 ? 2.946 2.776 4.795 1.00 63.56 174 THR A CA 1
ATOM 1444 C C . THR A 1 174 ? 1.815 3.779 4.988 1.00 63.56 174 THR A C 1
ATOM 1446 O O . THR A 1 174 ? 1.708 4.379 6.056 1.00 63.56 174 THR A O 1
ATOM 1449 N N . ALA A 1 175 ? 0.945 3.941 3.993 1.00 59.56 175 ALA A N 1
ATOM 1450 C CA . ALA A 1 175 ? -0.209 4.831 4.056 1.00 59.56 175 ALA A CA 1
ATOM 1451 C C . ALA A 1 175 ? -1.523 4.045 3.935 1.00 59.56 175 ALA A C 1
ATOM 1453 O O . ALA A 1 175 ? -1.716 3.256 3.014 1.00 59.56 175 ALA A O 1
ATOM 1454 N N . TRP A 1 176 ? -2.454 4.278 4.857 1.00 60.53 176 TRP A N 1
ATOM 1455 C CA . TRP A 1 176 ? -3.841 3.822 4.779 1.00 60.53 176 TRP A CA 1
ATOM 1456 C C . TRP A 1 176 ? -4.729 5.022 4.477 1.00 60.53 176 TRP A C 1
ATOM 1458 O O . TRP A 1 176 ? -4.770 5.973 5.259 1.00 60.53 176 TRP A O 1
ATOM 1468 N N . CYS A 1 177 ? -5.463 4.990 3.370 1.00 58.94 177 CYS A N 1
ATOM 1469 C CA . CYS A 1 177 ? -6.388 6.057 2.999 1.00 58.94 177 CYS A CA 1
ATOM 1470 C C . CYS A 1 177 ? -7.827 5.533 3.006 1.00 58.94 177 CYS A C 1
ATOM 1472 O O . CYS A 1 177 ? -8.139 4.538 2.350 1.00 58.94 177 CYS A O 1
ATOM 1474 N N . CYS A 1 178 ? -8.714 6.198 3.750 1.00 60.75 178 CYS A N 1
ATOM 1475 C CA . CYS A 1 178 ? -10.143 5.929 3.674 1.00 60.75 178 CYS A CA 1
ATOM 1476 C C . CYS A 1 178 ? -10.729 6.647 2.471 1.00 60.75 178 CYS A C 1
ATOM 1478 O O . CYS A 1 178 ? -10.736 7.878 2.426 1.00 60.75 178 CYS A O 1
ATOM 1480 N N . LEU A 1 179 ? -11.267 5.884 1.525 1.00 55.62 179 LEU A N 1
ATOM 1481 C CA . LEU A 1 179 ? -11.827 6.461 0.311 1.00 55.62 179 LEU A CA 1
ATOM 1482 C C . LEU A 1 179 ? -13.196 7.091 0.553 1.00 55.62 179 LEU A C 1
ATOM 1484 O O . LEU A 1 179 ? -13.467 8.168 0.027 1.00 55.62 179 LEU A O 1
ATOM 1488 N N . ARG A 1 180 ? -14.062 6.456 1.361 1.00 51.66 180 ARG A N 1
ATOM 1489 C CA . ARG A 1 180 ? -15.360 7.025 1.765 1.00 51.66 180 ARG A CA 1
ATOM 1490 C C . ARG A 1 180 ? -15.883 6.441 3.088 1.00 51.66 180 ARG A C 1
ATOM 1492 O O . ARG A 1 180 ? -15.941 5.216 3.236 1.00 51.66 180 ARG A O 1
ATOM 1499 N N . PRO A 1 181 ? -16.404 7.271 4.008 1.00 47.44 181 PRO A N 1
ATOM 1500 C CA . PRO A 1 181 ? -17.301 6.802 5.057 1.00 47.44 181 PRO A CA 1
ATOM 1501 C C . PRO A 1 181 ? -18.680 6.520 4.434 1.00 47.44 181 PRO A C 1
ATOM 1503 O O . PRO A 1 181 ? -19.470 7.431 4.219 1.00 47.44 181 PRO A O 1
ATOM 1506 N N . THR A 1 182 ? -18.972 5.267 4.087 1.00 44.22 182 THR A N 1
ATOM 1507 C CA . THR A 1 182 ? -20.337 4.831 3.726 1.00 44.22 182 THR A CA 1
ATOM 1508 C C . THR A 1 182 ? -20.729 3.635 4.589 1.00 44.22 182 THR A C 1
ATOM 1510 O O . THR A 1 182 ? -19.862 2.871 4.990 1.00 44.22 182 THR A O 1
ATOM 1513 N N . ASN A 1 183 ? -22.014 3.457 4.899 1.00 42.72 183 ASN A N 1
ATOM 1514 C CA . ASN A 1 183 ? -22.497 2.383 5.783 1.00 42.72 183 ASN A CA 1
ATOM 1515 C C . ASN A 1 183 ? -22.901 1.096 5.033 1.00 42.72 183 ASN A C 1
ATOM 1517 O O . ASN A 1 183 ? -23.623 0.272 5.587 1.00 42.72 183 ASN A O 1
ATOM 1521 N N . ASN A 1 184 ? -22.468 0.907 3.780 1.00 39.09 184 ASN A N 1
ATOM 1522 C CA . ASN A 1 184 ? -22.854 -0.278 3.010 1.00 39.09 184 ASN A CA 1
ATOM 1523 C C . ASN A 1 184 ? -22.035 -1.522 3.420 1.00 39.09 184 ASN A C 1
ATOM 1525 O O . ASN A 1 184 ? -20.810 -1.418 3.551 1.00 39.09 184 ASN A O 1
ATOM 1529 N N . PRO A 1 185 ? -22.682 -2.691 3.601 1.00 33.12 185 PRO A N 1
ATOM 1530 C CA . PRO A 1 185 ? -22.009 -3.956 3.901 1.00 33.12 185 PRO A CA 1
ATOM 1531 C C . PRO A 1 185 ? -21.262 -4.508 2.670 1.00 33.12 185 PRO A C 1
ATOM 1533 O O . PRO A 1 185 ? -21.743 -4.374 1.548 1.00 33.12 185 PRO A O 1
ATOM 1536 N N . GLY A 1 186 ? -20.094 -5.135 2.883 1.00 39.03 186 GLY A N 1
ATOM 1537 C CA . GLY A 1 186 ? -19.240 -5.713 1.825 1.00 39.03 186 GLY A CA 1
ATOM 1538 C C . GLY A 1 186 ? -17.899 -4.992 1.667 1.00 39.03 186 GLY A C 1
ATOM 1539 O O . GLY A 1 186 ? -17.593 -4.468 0.603 1.00 39.03 186 GLY A O 1
ATOM 1540 N N . THR A 1 187 ? -17.134 -4.901 2.749 1.00 42.78 187 THR A N 1
ATOM 1541 C CA . THR A 1 187 ? -15.983 -4.007 2.876 1.00 42.78 187 THR A CA 1
ATOM 1542 C C . THR A 1 187 ? -14.696 -4.636 2.347 1.00 42.78 187 THR A C 1
ATOM 1544 O O . THR A 1 187 ? -14.324 -5.702 2.819 1.00 42.78 187 THR A O 1
ATOM 1547 N N . VAL A 1 188 ? -13.967 -3.945 1.465 1.00 45.88 188 VAL A N 1
ATOM 1548 C CA . VAL A 1 188 ? -12.671 -4.419 0.948 1.00 45.88 188 VAL A CA 1
ATOM 1549 C C . VAL A 1 188 ? -11.522 -3.462 1.276 1.00 45.88 188 VAL A C 1
ATOM 1551 O O . VAL A 1 188 ? -11.671 -2.239 1.135 1.00 45.88 188 VAL A O 1
ATOM 1554 N N . ILE A 1 189 ? -10.385 -4.029 1.702 1.00 41.16 189 ILE A N 1
ATOM 1555 C CA . ILE A 1 189 ? -9.068 -3.374 1.678 1.00 41.16 189 ILE A CA 1
ATOM 1556 C C . ILE A 1 189 ? -8.332 -3.827 0.430 1.00 41.16 189 ILE A C 1
ATOM 1558 O O . ILE A 1 189 ? -8.158 -5.028 0.218 1.00 41.16 189 ILE A O 1
ATOM 1562 N N . GLU A 1 190 ? -7.833 -2.868 -0.336 1.00 40.81 190 GLU A N 1
ATOM 1563 C CA . GLU A 1 190 ? -6.934 -3.161 -1.443 1.00 40.81 190 GLU A CA 1
ATOM 1564 C C . GLU A 1 190 ? -5.500 -2.764 -1.096 1.00 40.81 190 GLU A C 1
ATOM 1566 O O . GLU A 1 190 ? -5.198 -1.571 -0.972 1.00 40.81 190 GLU A O 1
ATOM 1571 N N . PRO A 1 191 ? -4.608 -3.750 -0.904 1.00 35.66 191 PRO A N 1
ATOM 1572 C CA . PRO A 1 191 ? -3.193 -3.495 -0.731 1.00 35.66 191 PRO A CA 1
ATOM 1573 C C . PRO A 1 191 ? -2.504 -3.314 -2.083 1.00 35.66 191 PRO A C 1
ATOM 1575 O O . PRO A 1 191 ? -2.393 -4.242 -2.878 1.00 35.66 191 PRO A O 1
ATOM 1578 N N . SER A 1 192 ? -1.962 -2.131 -2.315 1.00 40.19 192 SER A N 1
ATOM 1579 C CA . SER A 1 192 ? -1.009 -1.860 -3.388 1.00 40.19 192 SER A CA 1
ATOM 1580 C C . SER A 1 192 ? 0.366 -1.588 -2.784 1.00 40.19 192 SER A C 1
ATOM 1582 O O . SER A 1 192 ? 0.484 -0.976 -1.721 1.00 40.19 192 SER A O 1
ATOM 1584 N N . ILE A 1 193 ? 1.418 -2.076 -3.441 1.00 42.41 193 ILE A N 1
ATOM 1585 C CA . ILE A 1 193 ? 2.809 -1.846 -3.033 1.00 42.41 193 ILE A CA 1
ATOM 1586 C C . ILE A 1 193 ? 3.459 -0.931 -4.075 1.00 42.41 193 ILE A C 1
ATOM 1588 O O . ILE A 1 193 ? 4.054 -1.425 -5.036 1.00 42.41 193 ILE A O 1
ATOM 1592 N N . PRO A 1 194 ? 3.296 0.398 -3.960 1.00 48.09 194 PRO A N 1
ATOM 1593 C CA . PRO A 1 194 ? 4.011 1.334 -4.809 1.00 48.09 194 PRO A CA 1
ATOM 1594 C C . PRO A 1 194 ? 5.489 1.410 -4.408 1.00 48.09 194 PRO A C 1
ATOM 1596 O O . PRO A 1 194 ? 5.847 1.854 -3.320 1.00 48.09 194 PRO A O 1
ATOM 1599 N N . GLN A 1 195 ? 6.370 1.044 -5.325 1.00 33.12 195 GLN A N 1
ATOM 1600 C CA . GLN A 1 195 ? 7.758 1.478 -5.327 1.00 33.12 195 GLN A CA 1
ATOM 1601 C C . GLN A 1 195 ? 7.895 2.676 -6.272 1.00 33.12 195 GLN A C 1
ATOM 1603 O O . GLN A 1 195 ? 7.175 2.807 -7.255 1.00 33.12 195 GLN A O 1
ATOM 1608 N N . MET A 1 196 ? 8.811 3.592 -6.011 1.00 42.34 196 MET A N 1
ATOM 1609 C CA . MET A 1 196 ? 9.158 4.626 -6.980 1.00 42.34 196 MET A CA 1
ATOM 1610 C C . MET A 1 196 ? 10.659 4.596 -7.194 1.00 42.34 196 MET A C 1
ATOM 1612 O O . MET A 1 196 ? 11.441 4.861 -6.286 1.00 42.34 196 MET A O 1
ATOM 1616 N N . ALA A 1 197 ? 11.062 4.242 -8.407 1.00 33.16 197 ALA A N 1
ATOM 1617 C CA . ALA A 1 197 ? 12.427 4.359 -8.874 1.00 33.16 197 ALA A CA 1
ATOM 1618 C C . ALA A 1 197 ? 12.742 5.830 -9.204 1.00 33.16 197 ALA A C 1
ATOM 1620 O O . ALA A 1 197 ? 12.379 6.378 -10.233 1.00 33.16 197 ALA A O 1
ATOM 1621 N N . ILE A 1 198 ? 13.352 6.456 -8.211 1.00 33.53 198 ILE A N 1
ATOM 1622 C CA . ILE A 1 198 ? 14.454 7.426 -8.197 1.00 33.53 198 ILE A CA 1
ATOM 1623 C C . ILE A 1 198 ? 15.094 7.802 -9.566 1.00 33.53 198 ILE A C 1
ATOM 1625 O O . ILE A 1 198 ? 15.407 6.895 -10.345 1.00 33.53 198 ILE A O 1
ATOM 1629 N N . PRO A 1 199 ? 15.423 9.097 -9.780 1.00 25.59 199 PRO A N 1
ATOM 1630 C CA . PRO A 1 199 ? 16.298 9.556 -10.860 1.00 25.59 199 PRO A CA 1
ATOM 1631 C C . PRO A 1 199 ? 17.729 9.043 -10.763 1.00 25.59 199 PRO A C 1
ATOM 1633 O O . PRO A 1 199 ? 18.270 8.885 -9.669 1.00 25.59 199 PRO A O 1
ATOM 1636 N N . ALA A 1 200 ? 18.339 8.803 -11.924 1.00 30.81 200 ALA A N 1
ATOM 1637 C CA . ALA A 1 200 ? 19.769 8.514 -12.043 1.00 30.81 200 ALA A CA 1
ATOM 1638 C C . ALA A 1 200 ? 20.649 9.684 -11.569 1.00 30.81 200 ALA A C 1
ATOM 1640 O O . ALA A 1 200 ? 20.256 10.854 -11.787 1.00 30.81 200 ALA A O 1
#

pLDDT: mean 83.49, std 16.65, range [25.59, 97.12]